Protein AF-D0NXF0-F1 (afdb_monomer)

Nearest PDB structures (foldseek):
  8cm9-assembly2_B  TM=8.862E-01  e=4.189E-10  Homo sapiens
  8fuf-assembly1_A  TM=8.849E-01  e=7.994E-10  Homo sapiens
  3pe3-assembly4_D  TM=8.868E-01  e=9.916E-10  Homo sapiens
  8fe6-assembly4_G  TM=8.860E-01  e=1.793E-09  Homo sapiens
  8cm9-assembly4_D  TM=8.850E-01  e=1.892E-09  Homo sapiens

pLDDT: mean 88.7, std 16.54, range [34.03, 98.88]

Sequence (215 aa):
MGIYHKLPALSKKSINRGQVRKAIEERFDISSDFHFYLAIESIIHIHPDFDAAVVKLFEKDQTARLFLLSTSSRKIWKSQLQARMEAAGVDQGRLHFLTDVDQKQETMLMRAADAVIASLHLTRPRASLQAFAAGVPVVTFPNELWASRITYGFYRQMGINDLIATSLDDYVALAVKLATDTAFHKRMAQLIKRNRSKFRPNFPKWRIRTIYTDI

InterPro domains:
  IPR029489 O-GlcNAc transferase, C-terminal [PF13844] (28-198)

Secondary structure (DSSP, 8-state):
-PPPEEPP---SS---HHHHHHHHHHHHT--S--EEEEEEEEGGG--TTHHHHHHHHHHH-TTEEEEEEE-TT-HHHHHHHHHHHHHTT--GGGEEEEES--HHHHHHHHHH-SEEE--SS---HHHHHHHHHHT--EEB---SSGGGGHHHHHHHHHT--TTB-SSHHHHHHHHHHHHH-HHHHHHHHHHHHHHGGGGS---------------

Solvent-accessible surface area (backbone atoms only — not comparable to full-atom values): 12169 Å² total; per-residue (Å²): 133,89,75,80,38,60,67,71,90,70,69,95,59,96,72,56,49,67,60,53,47,50,52,47,25,71,72,68,76,45,71,89,80,53,40,38,34,32,43,68,46,43,59,92,51,55,58,76,78,50,52,62,48,53,52,55,38,49,72,76,34,84,48,48,33,41,34,36,33,44,51,82,83,48,56,66,65,50,52,52,52,51,51,54,38,48,74,68,69,47,60,72,91,35,57,44,47,40,23,71,68,47,75,68,55,49,52,50,47,54,66,45,32,41,21,33,36,47,36,56,66,39,36,55,67,68,51,48,51,51,34,37,76,70,26,36,59,59,36,33,34,55,50,92,53,71,48,11,30,45,55,49,51,52,29,59,70,47,72,54,62,95,45,58,28,90,46,70,68,46,35,37,52,50,38,51,43,34,42,68,34,65,67,57,35,51,51,45,23,49,53,36,56,73,27,50,65,67,73,54,75,85,63,71,86,75,71,79,73,79,89,79,86,91,131

Foldseek 3Di:
DQDAFAQDPDDPPDDDLVSSLVSVCVRLVADSPAAFEEALDALVPADCVCLVLVLLLCVVGVRAAYEHEYAPPPVPSVVVVLVSNVVSVHDSSRYHYHHPQDLVNSLSSLNNGLAYEYHAQAGDLVSLLSCLVSLGDYAAEQDDDPRSCNNVVLCVLLVHDLRYAPDSNSSSVSRVCSNPVPVVVVVSSVSSPVRSCSPPDPDPPPPPPPPDDDD

Organism: Phytophthora infestans (strain T30-4) (NCBI:txid403677)

Structure (mmCIF, N/CA/C/O backbone):
data_AF-D0NXF0-F1
#
_entry.id   AF-D0NXF0-F1
#
loop_
_atom_site.group_PDB
_atom_site.id
_atom_site.type_symbol
_atom_site.label_atom_id
_atom_site.label_alt_id
_atom_site.label_comp_id
_atom_site.label_asym_id
_atom_site.label_entity_id
_atom_site.label_seq_id
_atom_site.pdbx_PDB_ins_code
_atom_site.Cartn_x
_atom_site.Cartn_y
_atom_site.Cartn_z
_atom_site.occupancy
_atom_site.B_iso_or_equiv
_atom_site.auth_seq_id
_atom_site.auth_comp_id
_atom_site.auth_asym_id
_atom_site.auth_atom_id
_atom_site.pdbx_PDB_model_num
ATOM 1 N N . MET A 1 1 ? -19.681 7.167 10.426 1.00 41.66 1 MET A N 1
ATOM 2 C CA . MET A 1 1 ? -18.802 8.319 10.750 1.00 41.66 1 MET A CA 1
ATOM 3 C C . MET A 1 1 ? -17.380 7.777 10.897 1.00 41.66 1 MET A C 1
ATOM 5 O O . MET A 1 1 ? -17.065 7.198 11.925 1.00 41.66 1 MET A O 1
ATOM 9 N N . GLY A 1 2 ? -16.540 7.839 9.858 1.00 51.31 2 GLY A N 1
ATOM 10 C CA . GLY A 1 2 ? -15.200 7.238 9.931 1.00 51.31 2 GLY A CA 1
ATOM 11 C C . GLY A 1 2 ? -14.313 7.969 10.944 1.00 51.31 2 GLY A C 1
ATOM 12 O O . GLY A 1 2 ? -14.107 9.181 10.825 1.00 51.31 2 GLY A O 1
ATOM 13 N N . ILE A 1 3 ? -13.736 7.258 11.913 1.00 60.00 3 ILE A N 1
ATOM 14 C CA . ILE A 1 3 ? -12.861 7.840 12.945 1.00 60.00 3 ILE A CA 1
ATOM 15 C C . ILE A 1 3 ? -11.453 8.032 12.377 1.00 60.00 3 ILE A C 1
ATOM 17 O O . ILE A 1 3 ? -10.969 7.254 11.556 1.00 60.00 3 ILE A O 1
ATOM 21 N N . TYR A 1 4 ? -10.830 9.172 12.673 1.00 60.50 4 TYR A N 1
ATOM 22 C CA . TYR A 1 4 ? -9.434 9.412 12.320 1.00 60.50 4 TYR A CA 1
ATOM 23 C C . TYR A 1 4 ? -8.547 8.846 13.411 1.00 60.50 4 TYR A C 1
ATOM 25 O O . TYR A 1 4 ? -8.632 9.276 14.560 1.00 60.50 4 TYR A O 1
ATOM 33 N N . HIS A 1 5 ? -7.661 7.933 13.041 1.00 71.56 5 HIS A N 1
ATOM 34 C CA . HIS A 1 5 ? -6.698 7.399 13.979 1.00 71.56 5 HIS A CA 1
ATOM 35 C C . HIS A 1 5 ? -5.359 8.069 13.696 1.00 71.56 5 HIS A C 1
ATOM 37 O O . HIS A 1 5 ? -4.660 7.748 12.734 1.00 71.56 5 HIS A O 1
ATOM 43 N N . LYS A 1 6 ? -4.973 8.996 14.578 1.00 72.88 6 LYS A N 1
ATOM 44 C CA . LYS A 1 6 ? -3.545 9.263 14.761 1.00 72.88 6 LYS A CA 1
ATOM 45 C C . LYS A 1 6 ? -2.892 7.944 15.147 1.00 72.88 6 LYS A C 1
ATOM 47 O O . LYS A 1 6 ? -3.450 7.238 16.000 1.00 72.88 6 LYS A O 1
ATOM 52 N N . LEU A 1 7 ? -1.754 7.620 14.539 1.00 66.56 7 LEU A N 1
ATOM 53 C CA . LEU A 1 7 ? -0.945 6.515 15.038 1.00 66.56 7 LEU A CA 1
ATOM 54 C C . LEU A 1 7 ? -0.636 6.774 16.516 1.00 66.56 7 LEU A C 1
ATOM 56 O O . LEU A 1 7 ? -0.351 7.924 16.872 1.00 66.56 7 LEU A O 1
ATOM 60 N N . PRO A 1 8 ? -0.697 5.747 17.383 1.00 63.47 8 PRO A N 1
ATOM 61 C CA . PRO A 1 8 ? -0.110 5.857 18.708 1.00 63.47 8 PRO A CA 1
ATOM 62 C C . PRO A 1 8 ? 1.325 6.370 18.586 1.00 63.47 8 PRO A C 1
ATOM 64 O O . PRO A 1 8 ? 1.973 6.203 17.548 1.00 63.47 8 PRO A O 1
ATOM 67 N N . ALA A 1 9 ? 1.821 7.021 19.638 1.00 59.31 9 ALA A N 1
ATOM 68 C CA . ALA A 1 9 ? 3.196 7.495 19.676 1.00 59.31 9 ALA A CA 1
ATOM 69 C C . ALA A 1 9 ? 4.153 6.296 19.559 1.00 59.31 9 ALA A C 1
ATOM 71 O O . ALA A 1 9 ? 4.528 5.671 20.547 1.00 59.31 9 ALA A O 1
ATOM 72 N N . LEU A 1 10 ? 4.528 5.955 18.327 1.00 63.03 10 LEU A N 1
ATOM 73 C CA . LEU A 1 10 ? 5.540 4.953 18.050 1.00 63.03 10 LEU A CA 1
ATOM 74 C C . LEU A 1 10 ? 6.868 5.494 18.576 1.00 63.03 10 LEU A C 1
ATOM 76 O O . LEU A 1 10 ? 7.241 6.637 18.294 1.00 63.03 10 LEU A O 1
ATOM 80 N N . SER A 1 11 ? 7.564 4.685 19.376 1.00 59.28 11 SER A N 1
ATOM 81 C CA . SER A 1 11 ? 8.857 5.066 19.941 1.00 59.28 11 SER A CA 1
ATOM 82 C C . SER A 1 11 ? 9.787 5.586 18.844 1.00 59.28 11 SER A C 1
ATOM 84 O O . SER A 1 11 ? 9.919 4.981 17.783 1.00 59.28 11 SER A O 1
ATOM 86 N N . LYS A 1 12 ? 10.475 6.703 19.113 1.00 57.78 12 LYS A N 1
ATOM 87 C CA . LYS A 1 12 ? 11.473 7.276 18.191 1.00 57.78 12 LYS A CA 1
ATOM 88 C C . LYS A 1 12 ? 12.724 6.391 18.039 1.00 57.78 12 LYS A C 1
ATOM 90 O O . LYS A 1 12 ? 13.561 6.687 17.184 1.00 57.78 12 LYS A O 1
ATOM 95 N N . LYS A 1 13 ? 12.874 5.337 18.857 1.00 59.94 13 LYS A N 1
ATOM 96 C CA . LYS A 1 13 ? 13.899 4.291 18.690 1.00 59.94 13 LYS A CA 1
ATOM 97 C C . LYS A 1 13 ? 13.496 3.333 17.560 1.00 59.94 13 LYS A C 1
ATOM 99 O O . LYS A 1 13 ? 12.326 3.225 17.222 1.00 59.94 13 LYS A O 1
ATOM 104 N N . SER A 1 14 ? 14.467 2.634 16.968 1.00 62.25 14 SER A N 1
ATOM 105 C CA . SER A 1 14 ? 14.195 1.611 15.948 1.00 62.25 14 SER A CA 1
ATOM 106 C C . SER A 1 14 ? 13.306 0.507 16.526 1.00 62.25 14 SER A C 1
ATOM 108 O O . SER A 1 14 ? 13.796 -0.355 17.251 1.00 62.25 14 SER A O 1
ATOM 110 N N . ILE A 1 15 ? 12.018 0.533 16.196 1.00 77.69 15 ILE A N 1
ATOM 111 C CA . ILE A 1 15 ? 11.062 -0.523 16.530 1.00 77.69 15 ILE A CA 1
ATOM 112 C C . ILE A 1 15 ? 11.008 -1.564 15.411 1.00 77.69 15 ILE A C 1
ATOM 114 O O . ILE A 1 15 ? 11.198 -1.247 14.233 1.00 77.69 15 ILE A O 1
ATOM 118 N N . ASN A 1 16 ? 10.801 -2.826 15.781 1.00 87.62 16 ASN A N 1
ATOM 119 C CA . ASN A 1 16 ? 10.725 -3.926 14.822 1.00 87.62 16 ASN A CA 1
ATOM 120 C C . ASN A 1 16 ? 9.325 -4.019 14.176 1.00 87.62 16 ASN A C 1
ATOM 122 O O . ASN A 1 16 ? 8.367 -3.395 14.634 1.00 87.62 16 ASN A O 1
ATOM 126 N N . ARG A 1 17 ? 9.203 -4.816 13.103 1.00 92.31 17 ARG A N 1
ATOM 127 C CA . ARG A 1 17 ? 7.937 -5.041 12.376 1.00 92.31 17 ARG A CA 1
ATOM 128 C C . ARG A 1 17 ? 6.788 -5.448 13.307 1.00 92.31 17 ARG A C 1
ATOM 130 O O . ARG A 1 17 ? 5.699 -4.904 13.174 1.00 92.31 17 ARG A O 1
ATOM 137 N N . GLY A 1 18 ? 7.034 -6.362 14.246 1.00 91.75 18 GLY A N 1
ATOM 138 C CA . GLY A 1 18 ? 6.012 -6.864 15.169 1.00 91.75 18 GLY A CA 1
ATOM 139 C C . GLY A 1 18 ? 5.463 -5.782 16.100 1.00 91.75 18 GLY A C 1
ATOM 140 O O . GLY A 1 18 ? 4.260 -5.707 16.304 1.00 91.75 18 GLY A O 1
ATOM 141 N N . GLN A 1 19 ? 6.317 -4.883 16.595 1.00 91.38 19 GLN A N 1
ATOM 142 C CA . GLN A 1 19 ? 5.891 -3.764 17.445 1.00 91.38 19 GLN A CA 1
ATOM 143 C C . GLN A 1 19 ? 4.999 -2.767 16.697 1.00 91.38 19 GLN A C 1
ATOM 145 O O . GLN A 1 19 ? 4.027 -2.278 17.264 1.00 91.38 19 GLN A O 1
ATOM 150 N N . VAL A 1 20 ? 5.308 -2.475 15.427 1.00 92.25 20 VAL A N 1
ATOM 151 C CA . VAL A 1 20 ? 4.455 -1.609 14.595 1.00 92.25 20 VAL A CA 1
ATOM 152 C C . VAL A 1 20 ? 3.099 -2.270 14.349 1.00 92.25 20 VAL A C 1
ATOM 154 O O . VAL A 1 20 ? 2.078 -1.603 14.472 1.00 92.25 20 VAL A O 1
ATOM 157 N N . ARG A 1 21 ? 3.083 -3.572 14.033 1.00 93.69 21 ARG A N 1
ATOM 158 C CA . ARG A 1 21 ? 1.840 -4.322 13.793 1.00 93.69 21 ARG A CA 1
ATOM 159 C C . ARG A 1 21 ? 0.963 -4.393 15.037 1.00 93.69 21 ARG A C 1
ATOM 161 O O . ARG A 1 21 ? -0.194 -4.014 14.954 1.00 93.69 21 ARG A O 1
ATOM 168 N N . LYS A 1 22 ? 1.542 -4.709 16.196 1.00 92.00 22 LYS A N 1
ATOM 169 C CA . LYS A 1 22 ? 0.826 -4.694 17.477 1.00 92.00 22 LYS A CA 1
ATOM 170 C C . LYS A 1 22 ? 0.202 -3.328 17.781 1.00 92.00 22 LYS A C 1
ATOM 172 O O . LYS A 1 22 ? -0.950 -3.244 18.182 1.00 92.00 22 LYS A O 1
ATOM 177 N N . ALA A 1 23 ? 0.932 -2.242 17.522 1.00 91.25 23 ALA A N 1
ATOM 178 C CA . ALA A 1 23 ? 0.395 -0.894 17.695 1.00 91.25 23 ALA A CA 1
ATOM 179 C C . ALA A 1 23 ? -0.762 -0.572 16.727 1.00 91.25 23 ALA A C 1
ATOM 181 O O . ALA A 1 23 ? -1.604 0.266 17.042 1.00 91.25 23 ALA A O 1
ATOM 182 N N . ILE A 1 24 ? -0.801 -1.199 15.547 1.00 92.31 24 ILE A N 1
ATOM 183 C CA . ILE A 1 24 ? -1.926 -1.102 14.607 1.00 92.31 24 ILE A CA 1
ATOM 184 C C . ILE A 1 24 ? -3.109 -1.931 15.109 1.00 92.31 24 ILE A C 1
ATOM 186 O O . ILE A 1 24 ? -4.209 -1.393 15.184 1.00 92.31 24 ILE A O 1
ATOM 190 N N . GLU A 1 25 ? -2.877 -3.186 15.495 1.00 92.12 25 GLU A N 1
ATOM 191 C CA . GLU A 1 25 ? -3.886 -4.089 16.069 1.00 92.12 25 GLU A CA 1
ATOM 192 C C . GLU A 1 25 ? -4.624 -3.406 17.229 1.00 92.12 25 GLU A C 1
ATOM 194 O O . GLU A 1 25 ? -5.837 -3.227 17.169 1.00 92.12 25 GLU A O 1
ATOM 199 N N . GLU A 1 26 ? -3.883 -2.898 18.219 1.00 90.88 26 GLU A N 1
ATOM 200 C CA . GLU A 1 26 ? -4.438 -2.209 19.393 1.00 90.88 26 GLU A CA 1
ATOM 201 C C . GLU A 1 26 ? -5.163 -0.902 19.036 1.00 90.88 26 GLU A C 1
ATOM 203 O O . GLU A 1 26 ? -6.154 -0.534 19.663 1.00 90.88 26 GLU A O 1
ATOM 208 N N . ARG A 1 27 ? -4.669 -0.151 18.042 1.00 88.81 27 ARG A N 1
ATOM 209 C CA . ARG A 1 27 ? -5.227 1.167 17.702 1.00 88.81 27 ARG A CA 1
ATOM 210 C C . ARG A 1 27 ? -6.530 1.081 16.916 1.00 88.81 27 ARG A C 1
ATOM 212 O O . ARG A 1 27 ? -7.350 2.001 17.014 1.00 88.81 27 ARG A O 1
ATOM 219 N N . PHE A 1 28 ? -6.645 0.064 16.077 1.00 88.81 28 PHE A N 1
ATOM 220 C CA . PHE A 1 28 ? -7.748 -0.110 15.139 1.00 88.81 28 PHE A CA 1
ATOM 221 C C . PHE A 1 28 ? -8.670 -1.271 15.512 1.00 88.81 28 PHE A C 1
ATOM 223 O O . PHE A 1 28 ? -9.626 -1.504 14.779 1.00 88.81 28 PHE A O 1
ATOM 230 N N . ASP A 1 29 ? -8.396 -1.950 16.630 1.00 89.56 29 ASP A N 1
ATOM 231 C CA . ASP A 1 29 ? -9.155 -3.103 17.122 1.00 89.56 29 ASP A CA 1
ATOM 232 C C . ASP A 1 29 ? -9.267 -4.211 16.059 1.00 89.56 29 ASP A C 1
ATOM 234 O O . ASP A 1 29 ? -10.344 -4.648 15.658 1.00 89.56 29 ASP A O 1
ATOM 238 N N . ILE A 1 30 ? -8.108 -4.604 15.516 1.00 90.56 30 ILE A N 1
ATOM 239 C CA . ILE A 1 30 ? -7.992 -5.601 14.442 1.00 90.56 30 ILE A CA 1
ATOM 240 C C . ILE A 1 30 ? -7.355 -6.872 15.010 1.00 90.56 30 ILE A C 1
ATOM 242 O O . ILE A 1 30 ? -6.376 -6.798 15.752 1.00 90.56 30 ILE A O 1
ATOM 246 N N . SER A 1 31 ? -7.880 -8.036 14.611 1.00 91.06 31 SER A N 1
ATOM 247 C CA . SER A 1 31 ? -7.236 -9.340 14.832 1.00 91.06 31 SER A CA 1
ATOM 248 C C . SER A 1 31 ? -5.791 -9.348 14.322 1.00 91.06 31 SER A C 1
ATOM 250 O O . SER A 1 31 ? -5.475 -8.682 13.340 1.00 91.06 31 SER A O 1
ATOM 252 N N . SER A 1 32 ? -4.921 -10.148 14.938 1.00 90.69 32 SER A N 1
ATOM 253 C CA . SER A 1 32 ? -3.526 -10.310 14.507 1.00 90.69 32 SER A CA 1
ATOM 254 C C . SER A 1 32 ? -3.382 -10.986 13.136 1.00 90.69 32 SER A C 1
ATOM 256 O O . SER A 1 32 ? -2.363 -10.801 12.463 1.00 90.69 32 SER A O 1
ATOM 258 N N . ASP A 1 33 ? -4.404 -11.726 12.698 1.00 92.75 33 ASP A N 1
ATOM 259 C CA . ASP A 1 33 ? -4.459 -12.370 11.384 1.00 92.75 33 ASP A CA 1
ATOM 260 C C . ASP A 1 33 ? -5.053 -11.426 10.328 1.00 92.75 33 ASP A C 1
ATOM 262 O O . ASP A 1 33 ? -6.252 -11.431 10.038 1.00 92.75 33 ASP A O 1
ATOM 266 N N . PHE A 1 34 ? -4.204 -10.546 9.795 1.00 96.25 34 PHE A N 1
ATOM 267 C CA . PHE A 1 34 ? -4.565 -9.626 8.721 1.00 96.25 34 PHE A CA 1
ATOM 268 C C . PHE A 1 34 ? -3.396 -9.363 7.775 1.00 96.25 34 PHE A C 1
ATOM 270 O O . PHE A 1 34 ? -2.238 -9.262 8.195 1.00 96.25 34 PHE A O 1
ATOM 277 N N . HIS A 1 35 ? -3.711 -9.144 6.501 1.00 98.06 35 HIS A N 1
ATOM 278 C CA . HIS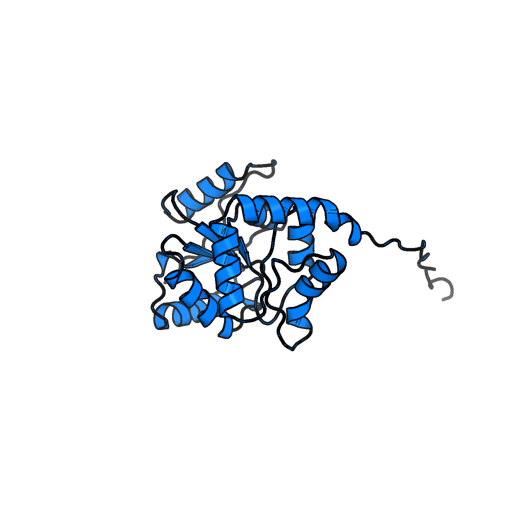 A 1 35 ? -2.752 -8.622 5.537 1.00 98.06 35 HIS A CA 1
ATOM 279 C C . HIS A 1 35 ? -2.800 -7.092 5.533 1.00 98.06 35 HIS A C 1
ATOM 281 O O . HIS A 1 35 ? -3.830 -6.464 5.271 1.00 98.06 35 HIS A O 1
ATOM 287 N N . PHE A 1 36 ? -1.663 -6.480 5.849 1.00 98.25 36 PHE A N 1
ATOM 288 C CA . PHE A 1 36 ? -1.482 -5.041 5.950 1.00 98.25 36 PHE A CA 1
ATOM 289 C C . PHE A 1 36 ? -1.080 -4.460 4.589 1.00 98.25 36 PHE A C 1
ATOM 291 O O . PHE A 1 36 ? 0.093 -4.500 4.204 1.00 98.25 36 PHE A O 1
ATOM 298 N N . TYR A 1 37 ? -2.043 -3.839 3.906 1.00 98.75 37 TYR A N 1
ATOM 299 C CA . TYR A 1 37 ? -1.811 -3.056 2.694 1.00 98.75 37 TYR A CA 1
ATOM 300 C C . TYR A 1 37 ? -1.650 -1.577 3.035 1.00 98.75 37 TYR A C 1
ATOM 302 O O . TYR A 1 37 ? -2.497 -0.988 3.708 1.00 98.75 37 TYR A O 1
ATOM 310 N N . LEU A 1 38 ? -0.582 -0.953 2.545 1.00 98.50 38 LEU A N 1
ATOM 311 C CA . LEU A 1 38 ? -0.337 0.478 2.715 1.00 98.50 38 LEU A CA 1
ATOM 312 C C . LEU A 1 38 ? -0.303 1.173 1.355 1.00 98.50 38 LEU A C 1
ATOM 314 O O . LEU A 1 38 ? 0.600 0.919 0.555 1.00 98.50 38 LEU A O 1
ATOM 318 N N . ALA A 1 39 ? -1.226 2.109 1.126 1.00 97.75 39 ALA A N 1
ATOM 319 C CA . ALA A 1 39 ? -1.090 3.055 0.024 1.00 97.75 39 ALA A CA 1
ATOM 320 C C . ALA A 1 39 ? -0.026 4.098 0.388 1.00 97.75 39 ALA A C 1
ATOM 322 O O . ALA A 1 39 ? -0.137 4.796 1.401 1.00 97.75 39 ALA A O 1
ATOM 323 N N . ILE A 1 40 ? 1.028 4.191 -0.421 1.00 96.06 40 ILE A N 1
ATOM 324 C CA . ILE A 1 40 ? 2.200 5.018 -0.098 1.00 96.06 40 ILE A CA 1
ATOM 325 C C . ILE A 1 40 ? 1.969 6.513 -0.397 1.00 96.06 40 ILE A C 1
ATOM 327 O O . ILE A 1 40 ? 2.703 7.398 0.056 1.00 96.06 40 ILE A O 1
ATOM 331 N N . GLU A 1 41 ? 0.922 6.840 -1.148 1.00 94.88 41 GLU A N 1
ATOM 332 C CA . GLU A 1 41 ? 0.451 8.197 -1.370 1.00 94.88 41 GLU A CA 1
ATOM 333 C C . GLU A 1 41 ? -0.624 8.620 -0.376 1.00 94.88 41 GLU A C 1
ATOM 335 O O . GLU A 1 41 ? -1.420 7.833 0.125 1.00 94.88 41 GLU A O 1
ATOM 340 N N . SER A 1 42 ? -0.663 9.926 -0.104 1.00 93.69 42 SER A N 1
ATOM 341 C CA . SER A 1 42 ? -1.761 10.482 0.676 1.00 93.69 42 SER A CA 1
ATOM 342 C C . SER A 1 42 ? -3.058 10.530 -0.129 1.00 93.69 42 SER A C 1
ATOM 344 O O . SER A 1 42 ? -3.004 10.771 -1.332 1.00 93.69 42 SER A O 1
ATOM 346 N N . ILE A 1 43 ? -4.199 10.437 0.561 1.00 94.12 43 ILE A N 1
ATOM 347 C CA . ILE A 1 43 ? -5.559 10.462 -0.004 1.00 94.12 43 ILE A CA 1
ATOM 348 C C . ILE A 1 43 ? -5.852 11.610 -0.977 1.00 94.12 43 ILE A C 1
ATOM 350 O O . ILE A 1 43 ? -6.715 11.470 -1.829 1.00 94.12 43 ILE A O 1
ATOM 354 N N . ILE A 1 44 ? -5.134 12.733 -0.896 1.00 92.00 44 ILE A N 1
ATOM 355 C CA . ILE A 1 44 ? -5.301 13.853 -1.841 1.00 92.00 44 ILE A CA 1
ATOM 356 C C . ILE A 1 44 ? -4.768 13.552 -3.247 1.00 92.00 44 ILE A C 1
ATOM 358 O O . ILE A 1 44 ? -5.043 14.301 -4.173 1.00 92.00 44 ILE A O 1
ATOM 362 N N . HIS A 1 45 ? -3.987 12.484 -3.395 1.00 91.31 45 HIS A N 1
ATOM 363 C CA . HIS A 1 45 ? -3.451 12.015 -4.670 1.00 91.31 45 HIS A CA 1
ATOM 364 C C . HIS A 1 45 ? -4.197 10.775 -5.184 1.00 91.31 45 HIS A C 1
ATOM 366 O O . HIS A 1 45 ? -3.819 10.220 -6.210 1.00 91.31 45 HIS A O 1
ATOM 372 N N . ILE A 1 46 ? -5.214 10.308 -4.452 1.00 91.56 46 ILE A N 1
ATOM 373 C CA . ILE A 1 46 ? -5.978 9.113 -4.800 1.00 91.56 46 ILE A CA 1
ATOM 374 C C . ILE A 1 46 ? -7.210 9.550 -5.588 1.00 91.56 46 ILE A C 1
ATOM 376 O O . ILE A 1 46 ? -8.126 10.169 -5.049 1.00 91.56 46 ILE A O 1
ATOM 380 N N . HIS A 1 47 ? -7.204 9.232 -6.877 1.00 94.19 47 HIS A N 1
ATOM 381 C 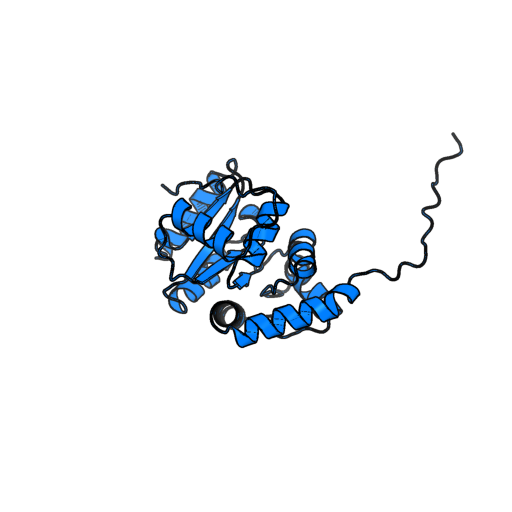CA . HIS A 1 47 ? -8.347 9.412 -7.767 1.00 94.19 47 HIS A CA 1
ATOM 382 C C . HIS A 1 47 ? -9.424 8.341 -7.499 1.00 94.19 47 HIS A C 1
ATOM 384 O O . HIS A 1 47 ? -9.050 7.223 -7.134 1.00 94.19 47 HIS A O 1
ATOM 390 N N . PRO A 1 48 ? -10.720 8.618 -7.743 1.00 95.31 48 PRO A N 1
ATOM 391 C CA . PRO A 1 48 ? -11.794 7.628 -7.609 1.00 95.31 48 PRO A CA 1
ATOM 392 C C . PRO A 1 48 ? -11.597 6.322 -8.394 1.00 95.31 48 PRO A C 1
ATOM 394 O O . PRO A 1 48 ? -12.069 5.288 -7.952 1.00 95.31 48 PRO A O 1
ATOM 397 N N . ASP A 1 49 ? -10.841 6.304 -9.494 1.00 94.62 49 ASP A N 1
ATOM 398 C CA . ASP A 1 49 ? -10.546 5.041 -10.210 1.00 94.62 49 ASP A CA 1
ATOM 399 C C . ASP A 1 49 ? -9.781 4.022 -9.350 1.00 94.62 49 ASP A C 1
ATOM 401 O O . ASP A 1 49 ? -9.791 2.824 -9.635 1.00 94.62 49 ASP A O 1
ATOM 405 N N . PHE A 1 50 ? -9.115 4.481 -8.284 1.00 95.38 50 PHE A N 1
ATOM 406 C CA . PHE A 1 50 ? -8.490 3.593 -7.308 1.00 95.38 50 PHE A CA 1
ATOM 407 C C . PHE A 1 50 ? -9.513 2.702 -6.603 1.00 95.38 50 PHE A C 1
ATOM 409 O O . PHE A 1 50 ? -9.176 1.597 -6.188 1.00 95.38 50 PHE A O 1
ATOM 416 N N . ASP A 1 51 ? -10.762 3.154 -6.510 1.00 96.50 51 ASP A N 1
ATOM 417 C CA . ASP A 1 51 ? -11.830 2.465 -5.804 1.00 96.50 51 ASP A CA 1
ATOM 418 C C . ASP A 1 51 ? -12.062 1.058 -6.380 1.00 96.50 51 ASP A C 1
ATOM 420 O O . ASP A 1 51 ? -12.189 0.091 -5.629 1.00 96.50 51 ASP A O 1
ATOM 424 N N . ALA A 1 52 ? -11.983 0.908 -7.707 1.00 96.94 52 ALA A N 1
ATOM 425 C CA . ALA A 1 52 ? -12.090 -0.388 -8.374 1.00 96.94 52 ALA A CA 1
ATOM 426 C C . ALA A 1 52 ? -10.950 -1.352 -7.991 1.00 96.94 52 ALA A C 1
ATOM 428 O O . ALA A 1 52 ? -11.179 -2.555 -7.857 1.00 96.94 52 ALA A O 1
ATOM 429 N N . ALA A 1 53 ? -9.728 -0.845 -7.782 1.00 97.31 53 ALA A N 1
ATOM 430 C CA . ALA A 1 53 ? -8.619 -1.663 -7.289 1.00 97.31 53 ALA A CA 1
ATOM 431 C C . ALA A 1 53 ? -8.858 -2.115 -5.843 1.00 97.31 53 ALA A C 1
ATOM 433 O O . ALA A 1 53 ? -8.569 -3.262 -5.511 1.00 97.31 53 ALA A O 1
ATOM 434 N N . VAL A 1 54 ? -9.397 -1.232 -4.993 1.00 97.69 54 VAL A N 1
ATOM 435 C CA . VAL A 1 54 ? -9.691 -1.533 -3.583 1.00 97.69 54 VAL A CA 1
ATOM 436 C C . VAL A 1 54 ? -10.761 -2.616 -3.457 1.00 97.69 54 VAL A C 1
ATOM 438 O O . VAL A 1 54 ? -10.568 -3.566 -2.703 1.00 97.69 54 VAL A O 1
ATOM 441 N N . VAL A 1 55 ? -11.850 -2.521 -4.224 1.00 97.94 55 VAL A N 1
ATOM 442 C CA . VAL A 1 55 ? -12.914 -3.541 -4.230 1.00 97.94 55 VAL A CA 1
ATOM 443 C C . VAL A 1 55 ? -12.351 -4.899 -4.648 1.00 97.94 55 VAL A C 1
ATOM 445 O O . VAL A 1 55 ? -12.435 -5.860 -3.885 1.00 97.94 55 VAL A O 1
ATOM 448 N N . LYS A 1 56 ? -11.663 -4.962 -5.796 1.00 98.38 56 LYS A N 1
ATOM 449 C CA . LYS A 1 56 ? -11.036 -6.198 -6.296 1.00 98.38 56 LYS A CA 1
ATOM 450 C C . LYS A 1 56 ? -10.013 -6.782 -5.319 1.00 98.38 56 LYS A C 1
ATOM 452 O O . LYS A 1 56 ? -9.881 -8.001 -5.210 1.00 98.38 56 LYS A O 1
ATOM 457 N N . LEU A 1 57 ? -9.269 -5.928 -4.614 1.00 98.38 57 LEU A N 1
ATOM 458 C CA . LEU A 1 57 ? -8.329 -6.349 -3.577 1.00 98.38 57 LEU A CA 1
ATOM 459 C C . LEU A 1 57 ? -9.059 -7.058 -2.433 1.00 98.38 57 LEU A C 1
ATOM 461 O O . LEU A 1 57 ? -8.655 -8.144 -2.023 1.00 98.38 57 LEU A O 1
ATOM 465 N N . PHE A 1 58 ? -10.147 -6.465 -1.948 1.00 98.00 58 PHE A N 1
ATOM 466 C CA . PHE A 1 58 ? -10.933 -7.006 -0.844 1.00 98.00 58 PHE A CA 1
ATOM 467 C C . PHE A 1 58 ? -11.733 -8.260 -1.198 1.00 98.00 58 PHE A C 1
ATOM 469 O O . PHE A 1 58 ? -11.963 -9.084 -0.311 1.00 98.00 58 PHE A O 1
ATOM 476 N N . GLU A 1 59 ? -12.098 -8.440 -2.466 1.00 97.25 59 GLU A N 1
ATOM 477 C CA . GLU A 1 59 ? -12.659 -9.691 -2.986 1.00 97.25 59 GLU A CA 1
ATOM 478 C C . GLU A 1 59 ? -11.623 -10.825 -2.990 1.00 97.25 59 GLU A C 1
ATOM 480 O O . GLU A 1 59 ? -11.929 -11.953 -2.599 1.00 97.25 59 GLU A O 1
ATOM 485 N N . LYS A 1 60 ? -10.384 -10.539 -3.416 1.00 98.06 60 LYS A N 1
ATOM 486 C CA . LYS A 1 60 ? -9.327 -11.555 -3.561 1.00 98.06 60 LYS A CA 1
ATOM 487 C C . LYS A 1 60 ? -8.656 -11.953 -2.252 1.00 98.06 60 LYS A C 1
ATOM 489 O O . LYS A 1 60 ? -8.164 -13.072 -2.150 1.00 98.06 60 LYS A O 1
ATOM 494 N N . ASP A 1 61 ? -8.611 -11.055 -1.279 1.00 98.06 61 ASP A N 1
ATOM 495 C CA . ASP A 1 61 ? -7.959 -11.290 0.003 1.00 98.06 61 ASP A CA 1
ATOM 496 C C . ASP A 1 61 ? -8.911 -10.920 1.137 1.00 98.06 61 ASP A C 1
ATOM 498 O O . ASP A 1 61 ? -9.118 -9.745 1.416 1.00 98.06 61 ASP A O 1
ATOM 502 N N . GLN A 1 62 ? -9.502 -11.920 1.791 1.00 95.81 62 GLN A N 1
ATOM 503 C CA . GLN A 1 62 ? -10.530 -11.721 2.818 1.00 95.81 62 GLN A CA 1
ATOM 504 C C . GLN A 1 62 ? -9.978 -11.140 4.128 1.00 95.81 62 GLN A C 1
ATOM 506 O O . GLN A 1 62 ? -10.724 -10.512 4.878 1.00 95.81 62 GLN A O 1
ATOM 511 N N . THR A 1 63 ? -8.674 -11.275 4.390 1.00 96.50 63 THR A N 1
ATOM 512 C CA . THR A 1 63 ? -8.026 -10.724 5.592 1.00 96.50 63 THR A CA 1
ATOM 513 C C . THR A 1 63 ? -7.336 -9.383 5.318 1.00 96.50 63 THR A C 1
ATOM 515 O O . THR A 1 63 ? -6.736 -8.792 6.220 1.00 96.50 63 THR A O 1
ATOM 518 N N . ALA A 1 64 ? -7.455 -8.849 4.094 1.00 97.88 64 ALA A N 1
ATOM 519 C CA . ALA A 1 64 ? -6.888 -7.557 3.729 1.00 97.88 64 ALA A CA 1
ATOM 520 C C . ALA A 1 64 ? -7.499 -6.400 4.528 1.00 97.88 64 ALA A C 1
ATOM 522 O O . ALA A 1 64 ? -8.723 -6.209 4.555 1.00 97.88 64 ALA A O 1
ATOM 523 N N . ARG A 1 65 ? -6.608 -5.576 5.089 1.00 97.81 65 ARG A N 1
ATOM 524 C CA . ARG A 1 65 ? -6.885 -4.258 5.668 1.00 97.81 65 ARG A CA 1
ATOM 525 C C . ARG A 1 65 ? -6.050 -3.216 4.922 1.00 97.81 65 ARG A C 1
ATOM 527 O O . ARG A 1 65 ? -4.821 -3.318 4.873 1.00 97.81 65 ARG A O 1
ATOM 534 N N . LEU A 1 66 ? -6.710 -2.218 4.339 1.00 97.81 66 LEU A N 1
ATOM 535 C CA . LEU A 1 66 ? -6.062 -1.141 3.591 1.00 97.81 66 LEU A CA 1
ATOM 536 C C . LEU A 1 66 ? -5.904 0.100 4.465 1.00 97.81 66 LEU A C 1
ATOM 538 O O . LEU A 1 66 ? -6.876 0.630 4.997 1.00 97.81 66 LEU A O 1
ATOM 542 N N . PHE A 1 67 ? -4.681 0.610 4.543 1.00 97.31 67 PHE A N 1
ATOM 543 C CA . PHE A 1 67 ? -4.355 1.826 5.270 1.00 97.31 67 PHE A CA 1
ATOM 544 C C . PHE A 1 67 ? -3.957 2.939 4.304 1.00 97.31 67 PHE A C 1
ATOM 546 O O . PHE A 1 67 ? -3.079 2.776 3.453 1.00 97.31 67 PHE A O 1
ATOM 553 N N . LEU A 1 68 ? -4.589 4.097 4.479 1.00 96.31 68 LEU A N 1
ATOM 554 C CA . LEU A 1 68 ? -4.390 5.295 3.674 1.00 96.31 68 LEU A CA 1
ATOM 555 C C . LEU A 1 68 ? -3.789 6.424 4.515 1.00 96.31 68 LEU A C 1
ATOM 557 O O . LEU A 1 68 ? -4.228 6.692 5.637 1.00 96.31 68 LEU A O 1
ATOM 561 N N . LEU A 1 69 ? -2.815 7.141 3.953 1.00 95.06 69 LEU A N 1
ATOM 562 C CA . LEU A 1 69 ? -2.173 8.275 4.619 1.00 95.06 69 LEU A CA 1
ATOM 563 C C . LEU A 1 69 ? -2.995 9.565 4.450 1.00 95.06 69 LEU A C 1
ATOM 565 O O . LEU A 1 69 ? -3.344 9.971 3.338 1.00 95.06 69 LEU A O 1
ATOM 569 N N . SER A 1 70 ? -3.248 10.288 5.538 1.00 93.56 70 SER A N 1
ATOM 570 C CA . SER A 1 70 ? -3.984 11.560 5.528 1.00 93.56 70 SER A CA 1
ATOM 571 C C . SER A 1 70 ? -3.410 12.563 6.535 1.00 93.56 70 SER A C 1
ATOM 573 O O . SER A 1 70 ? -2.503 12.266 7.305 1.00 93.56 70 SER A O 1
ATOM 575 N N . THR A 1 71 ? -3.955 13.776 6.544 1.00 89.94 71 THR A N 1
ATOM 576 C CA . THR A 1 71 ? -3.840 14.713 7.669 1.00 89.94 71 THR A CA 1
ATOM 577 C C . THR A 1 71 ? -5.191 14.838 8.364 1.00 89.94 71 THR A C 1
ATOM 579 O O . THR A 1 71 ? -6.236 14.589 7.748 1.00 89.94 71 THR A O 1
ATOM 582 N N . SER A 1 72 ? -5.190 15.249 9.631 1.00 86.38 72 SER A N 1
ATOM 583 C CA . SER A 1 72 ? -6.428 15.473 10.397 1.00 86.38 72 SER A CA 1
ATOM 584 C C . SER A 1 72 ? -7.281 16.628 9.848 1.00 86.38 72 SER A C 1
ATOM 586 O O . SER A 1 72 ? -8.480 16.699 10.115 1.00 86.38 72 SER A O 1
ATOM 588 N N . SER A 1 73 ? -6.690 17.517 9.042 1.00 88.44 73 SER A N 1
ATOM 589 C CA . SER A 1 73 ? -7.387 18.627 8.380 1.00 88.44 73 SER A CA 1
ATOM 590 C C . SER A 1 73 ? -8.200 18.215 7.144 1.00 88.44 73 SER A C 1
ATOM 592 O O . SER A 1 73 ? -9.097 18.945 6.733 1.00 88.44 73 SER A O 1
ATOM 594 N N . ARG A 1 74 ? -7.955 17.038 6.553 1.00 88.88 74 ARG A N 1
ATOM 595 C CA . ARG A 1 74 ? -8.564 16.606 5.276 1.00 88.88 74 ARG A CA 1
ATOM 596 C C . ARG A 1 74 ? -9.912 15.895 5.443 1.00 88.88 74 ARG A C 1
ATOM 598 O O . ARG A 1 74 ? -10.150 14.860 4.819 1.00 88.88 74 ARG A O 1
ATOM 605 N N . LYS A 1 75 ? -10.793 16.453 6.282 1.00 89.00 75 LYS A N 1
ATOM 606 C CA . LYS A 1 75 ? -12.095 15.859 6.660 1.00 89.00 75 LYS A CA 1
ATOM 607 C C . LYS A 1 75 ? -12.979 15.528 5.457 1.00 89.00 75 LYS A C 1
ATOM 609 O O . LYS A 1 75 ? -13.486 14.414 5.377 1.00 89.00 75 LYS A O 1
ATOM 614 N N . ILE A 1 76 ? -13.079 16.455 4.505 1.00 91.25 76 ILE A N 1
ATOM 615 C CA . ILE A 1 76 ? -13.938 16.324 3.317 1.00 91.25 76 ILE A CA 1
ATOM 616 C C . ILE A 1 76 ? -13.447 15.209 2.379 1.00 91.25 76 ILE A C 1
ATOM 618 O O . ILE A 1 76 ? -14.229 14.352 1.980 1.00 91.25 76 ILE A O 1
ATOM 622 N N . TRP A 1 77 ? -12.145 15.159 2.078 1.00 91.88 77 TRP A N 1
ATOM 623 C CA . TRP A 1 77 ? -11.571 14.105 1.228 1.00 91.88 77 TRP A CA 1
ATOM 624 C C . TRP A 1 77 ? -11.791 12.717 1.818 1.00 91.88 77 TRP A C 1
ATOM 626 O O . TRP A 1 77 ? -12.159 11.791 1.098 1.00 91.88 77 TRP A O 1
ATOM 636 N N . LYS A 1 78 ? -11.605 12.571 3.136 1.00 91.94 78 LYS A N 1
ATOM 637 C CA . LYS A 1 78 ? -11.899 11.306 3.805 1.00 91.94 78 LYS A CA 1
ATOM 638 C C . LYS A 1 78 ? -13.373 10.958 3.711 1.00 91.94 78 LYS A C 1
ATOM 640 O O . LYS A 1 78 ? -13.670 9.824 3.372 1.00 91.94 78 LYS A O 1
ATOM 645 N N . SER A 1 79 ? -14.279 11.877 4.051 1.00 91.38 79 SER A N 1
ATOM 646 C CA . SER A 1 79 ? -15.711 11.564 4.057 1.00 91.38 79 SER A CA 1
ATOM 647 C C . SER A 1 79 ? -16.198 11.175 2.666 1.00 91.38 79 SER A C 1
ATOM 649 O O . SER A 1 79 ? -16.961 10.228 2.541 1.00 91.38 79 SER A O 1
ATOM 651 N N . GLN A 1 80 ? -15.703 11.844 1.623 1.00 93.50 80 GLN A N 1
ATOM 652 C CA . GLN A 1 80 ? -16.007 11.487 0.240 1.00 93.50 80 GLN A CA 1
ATOM 653 C C . GLN A 1 80 ? -15.437 10.119 -0.136 1.00 93.50 80 GLN A C 1
ATOM 655 O O . GLN A 1 80 ? -16.147 9.323 -0.737 1.00 93.50 80 GLN A O 1
ATOM 660 N N . LEU A 1 81 ? -14.178 9.825 0.211 1.00 93.88 81 LEU A N 1
ATOM 661 C CA . LEU A 1 81 ? -13.580 8.515 -0.062 1.00 93.88 81 LEU A CA 1
ATOM 662 C C . LEU A 1 81 ? -14.331 7.407 0.677 1.00 93.88 81 LEU A C 1
ATOM 664 O O . LEU A 1 81 ? -14.732 6.432 0.061 1.00 93.88 81 LEU A O 1
ATOM 668 N N . GLN A 1 82 ? -14.592 7.598 1.967 1.00 93.38 82 GLN A N 1
ATOM 669 C CA . GLN A 1 82 ? -15.359 6.674 2.793 1.00 93.38 82 GLN A CA 1
ATOM 670 C C . GLN A 1 82 ? -16.749 6.400 2.200 1.00 93.38 82 GLN A C 1
ATOM 672 O O . GLN A 1 82 ? -17.126 5.243 2.068 1.00 93.38 82 GLN A O 1
ATOM 677 N N . ALA A 1 83 ? -17.478 7.441 1.787 1.00 94.19 83 ALA A N 1
ATOM 678 C CA . ALA A 1 83 ? -18.806 7.290 1.197 1.00 94.19 83 ALA A CA 1
ATOM 679 C C . ALA A 1 83 ? -18.780 6.500 -0.121 1.00 94.19 83 ALA A C 1
ATOM 681 O O . ALA A 1 83 ? -19.658 5.673 -0.350 1.00 94.19 83 ALA A O 1
ATOM 682 N N . ARG A 1 84 ? -17.767 6.706 -0.977 1.00 95.56 84 ARG A N 1
ATOM 683 C CA . ARG A 1 84 ? -17.617 5.915 -2.212 1.00 95.56 84 ARG A CA 1
ATOM 684 C C . ARG A 1 84 ? -17.309 4.447 -1.924 1.00 95.56 84 ARG A C 1
ATOM 686 O O . ARG A 1 84 ? -17.855 3.580 -2.592 1.00 95.56 84 ARG A O 1
ATOM 693 N N . MET A 1 85 ? -16.485 4.169 -0.913 1.00 95.00 85 MET A N 1
ATOM 694 C CA . MET A 1 85 ? -16.179 2.800 -0.475 1.00 95.00 85 MET A CA 1
ATOM 695 C C . MET A 1 85 ? -17.423 2.094 0.067 1.00 95.00 85 MET A C 1
ATOM 697 O O . MET A 1 85 ? -17.716 0.974 -0.337 1.00 95.00 85 MET A O 1
ATOM 701 N N . GLU A 1 86 ? -18.193 2.770 0.919 1.00 94.25 86 GLU A N 1
ATOM 702 C CA . GLU A 1 86 ? -19.458 2.247 1.448 1.00 94.25 86 GLU A CA 1
ATOM 703 C C . GLU A 1 86 ? -20.469 1.976 0.329 1.00 94.25 86 GLU A C 1
ATOM 705 O O . GLU A 1 86 ? -21.075 0.908 0.294 1.00 94.25 86 GLU A O 1
ATOM 710 N N . ALA A 1 87 ? -20.601 2.898 -0.630 1.00 95.44 87 ALA A N 1
ATOM 711 C CA . ALA A 1 87 ? -21.458 2.712 -1.800 1.00 95.4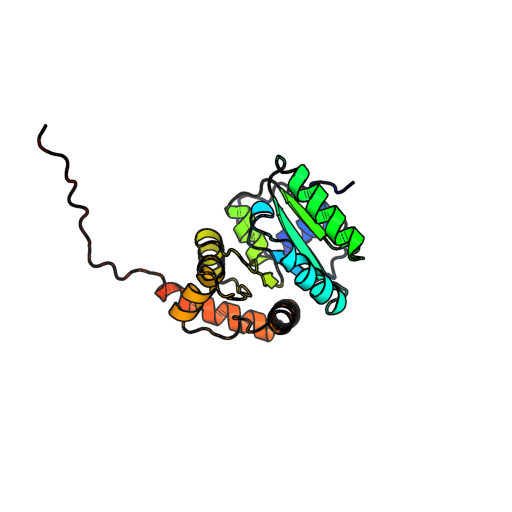4 87 ALA A CA 1
ATOM 712 C C . ALA A 1 87 ? -21.007 1.540 -2.693 1.00 95.44 87 ALA A C 1
ATOM 714 O O . ALA A 1 87 ? -21.837 0.916 -3.347 1.00 95.44 87 ALA A O 1
ATOM 715 N N . ALA A 1 88 ? -19.711 1.221 -2.695 1.00 94.12 88 ALA A N 1
ATOM 716 C CA . ALA A 1 88 ? -19.141 0.068 -3.386 1.00 94.12 88 ALA A CA 1
ATOM 717 C C . ALA A 1 88 ? -19.211 -1.242 -2.571 1.00 94.12 88 ALA A C 1
ATOM 719 O O . ALA A 1 88 ? -18.644 -2.249 -2.989 1.00 94.12 88 ALA A O 1
ATOM 720 N N . GLY A 1 89 ? -19.878 -1.247 -1.409 1.00 93.19 89 GLY A N 1
ATOM 721 C CA . GLY A 1 89 ? -20.044 -2.438 -0.569 1.00 93.19 89 GLY A CA 1
ATOM 722 C C . GLY A 1 89 ? -18.810 -2.816 0.256 1.00 93.19 89 GLY A C 1
ATOM 723 O O . GLY A 1 89 ? -18.737 -3.923 0.785 1.00 93.19 89 GLY A O 1
ATOM 724 N N . VAL A 1 90 ? -17.831 -1.918 0.384 1.00 93.75 90 VAL A N 1
ATOM 725 C CA . VAL A 1 90 ? -16.642 -2.145 1.209 1.00 93.75 90 VAL A CA 1
ATOM 726 C C . VAL A 1 90 ? -16.995 -2.001 2.689 1.00 93.75 90 VAL A C 1
ATOM 728 O O . VAL A 1 90 ? -17.474 -0.955 3.128 1.00 93.75 90 VAL A O 1
ATOM 731 N N . ASP A 1 91 ? -16.683 -3.033 3.473 1.00 91.81 91 ASP A N 1
ATOM 732 C CA . ASP A 1 91 ? -16.797 -3.002 4.932 1.00 91.81 91 ASP A CA 1
ATOM 733 C C . ASP A 1 91 ? -15.916 -1.885 5.5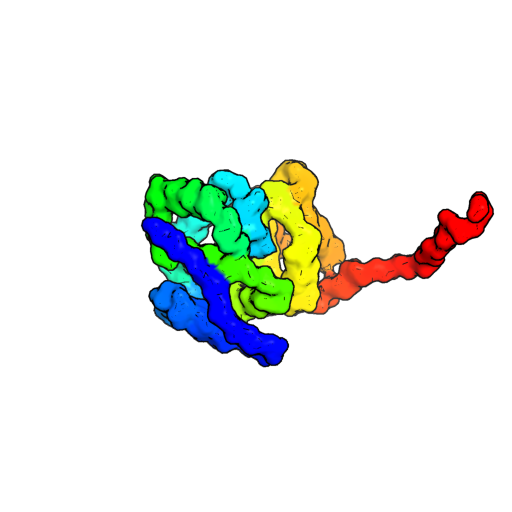30 1.00 91.81 91 ASP A C 1
ATOM 735 O O . ASP A 1 91 ? -14.707 -1.812 5.280 1.00 91.81 91 ASP A O 1
ATOM 739 N N . GLN A 1 92 ? -16.523 -1.027 6.360 1.00 86.81 92 GLN A N 1
ATOM 740 C CA . GLN A 1 92 ? -15.851 0.065 7.072 1.00 86.81 92 GLN A CA 1
ATOM 741 C C . GLN A 1 92 ? -14.667 -0.417 7.914 1.00 86.81 92 GLN A C 1
ATOM 743 O O . GLN A 1 92 ? -13.685 0.309 8.065 1.00 86.81 92 GLN A O 1
ATOM 748 N N . GLY A 1 93 ? -14.736 -1.638 8.445 1.00 90.75 93 GLY A N 1
ATOM 749 C CA . GLY A 1 93 ? -13.657 -2.250 9.198 1.00 90.75 93 GLY A CA 1
ATOM 750 C C . GLY A 1 93 ? -12.411 -2.488 8.351 1.00 90.75 93 GLY A C 1
ATOM 751 O O . GLY A 1 93 ? -11.327 -2.576 8.905 1.00 90.75 93 GLY A O 1
ATOM 752 N N . ARG A 1 94 ? -12.504 -2.572 7.022 1.00 94.69 94 ARG A N 1
ATOM 753 C CA . ARG A 1 94 ? -11.369 -2.959 6.167 1.00 94.69 94 ARG A CA 1
ATOM 754 C C . ARG A 1 94 ? -10.551 -1.781 5.647 1.00 94.69 94 ARG A C 1
ATOM 756 O O . ARG A 1 94 ? -9.447 -1.986 5.142 1.00 94.69 94 ARG A O 1
ATOM 763 N N . LEU A 1 95 ? -11.061 -0.560 5.798 1.00 94.75 95 LEU A N 1
ATOM 764 C CA . LEU A 1 95 ? -10.436 0.668 5.324 1.00 94.75 95 LEU A CA 1
ATOM 765 C C . LEU A 1 95 ? -10.071 1.592 6.490 1.00 94.75 95 LEU A C 1
ATOM 767 O O . LEU A 1 95 ? -10.926 2.066 7.235 1.00 94.75 95 LEU A O 1
ATOM 771 N N . HIS A 1 96 ? -8.791 1.931 6.602 1.00 95.00 96 HIS A N 1
ATOM 772 C CA . HIS A 1 96 ? -8.261 2.706 7.716 1.00 95.00 96 HIS A CA 1
ATOM 773 C C . HIS A 1 96 ? -7.512 3.952 7.248 1.00 95.00 96 HIS A C 1
ATOM 775 O O . HIS A 1 96 ? -6.795 3.947 6.249 1.00 95.00 96 HIS A O 1
ATOM 781 N N . PHE A 1 97 ? -7.621 5.032 8.023 1.00 93.62 97 PHE A N 1
ATOM 782 C CA . PHE A 1 97 ? -6.927 6.291 7.753 1.00 93.62 97 PHE A CA 1
ATOM 783 C C . PHE A 1 97 ? -5.922 6.585 8.861 1.00 93.62 97 PHE A C 1
ATOM 785 O O . PHE A 1 97 ? -6.310 6.794 10.013 1.00 93.62 97 PHE A O 1
ATOM 792 N N . LEU A 1 98 ? -4.647 6.663 8.488 1.00 93.62 98 LEU A N 1
ATOM 793 C CA . LEU A 1 98 ? -3.542 7.047 9.361 1.00 93.62 98 LEU A CA 1
ATOM 794 C C . LEU A 1 98 ? -3.282 8.545 9.187 1.00 93.62 98 LEU A C 1
ATOM 796 O O . LEU A 1 98 ? -2.922 8.986 8.090 1.00 93.62 98 LEU A O 1
ATOM 800 N N . THR A 1 99 ? -3.482 9.340 10.242 1.00 91.12 99 THR A N 1
ATOM 801 C CA . THR A 1 99 ? -3.284 10.797 10.173 1.00 91.12 99 THR A CA 1
ATOM 802 C C . THR A 1 99 ? -2.015 11.294 10.823 1.00 91.12 99 THR A C 1
ATOM 804 O O . THR A 1 99 ? -1.553 10.748 11.822 1.00 91.12 99 THR A O 1
ATOM 807 N N . ASP A 1 100 ? -1.512 12.398 10.263 1.00 88.75 100 ASP A N 1
ATOM 808 C CA . ASP A 1 100 ? -0.417 13.203 10.810 1.00 88.75 100 ASP A CA 1
ATOM 809 C C . ASP A 1 100 ? 0.850 12.367 11.059 1.00 88.75 100 ASP A C 1
ATOM 811 O O . ASP A 1 100 ? 1.572 12.558 12.034 1.00 88.75 100 ASP A O 1
ATOM 815 N N . VAL A 1 101 ? 1.086 11.418 10.148 1.00 89.69 101 VAL A N 1
ATOM 816 C CA . VAL A 1 101 ? 2.222 10.495 10.150 1.00 89.69 101 VAL A CA 1
ATOM 817 C C . VAL A 1 101 ? 3.483 11.242 9.733 1.00 89.69 101 VAL A C 1
ATOM 819 O O . VAL A 1 101 ? 3.545 11.793 8.630 1.00 89.69 101 VAL A O 1
ATOM 822 N N . ASP A 1 102 ? 4.499 11.251 10.594 1.00 89.50 102 ASP A N 1
ATOM 823 C CA . ASP A 1 102 ? 5.799 11.821 10.249 1.00 89.50 102 ASP A CA 1
ATOM 824 C C . ASP A 1 102 ? 6.617 10.890 9.335 1.00 89.50 102 ASP A C 1
ATOM 826 O O . ASP A 1 102 ? 6.285 9.727 9.103 1.00 89.50 102 ASP A O 1
ATOM 830 N N . GLN A 1 103 ? 7.735 11.389 8.808 1.00 87.19 103 GLN A N 1
ATOM 831 C CA . GLN A 1 103 ? 8.558 10.632 7.864 1.00 87.19 103 GLN A CA 1
ATOM 832 C C . GLN A 1 103 ? 9.136 9.326 8.446 1.00 87.19 103 GLN A C 1
ATOM 834 O O . GLN A 1 103 ? 9.281 8.323 7.733 1.00 87.19 103 GLN A O 1
ATOM 839 N N . LYS A 1 104 ? 9.496 9.318 9.735 1.00 88.50 104 LYS A N 1
ATOM 840 C CA . LYS A 1 104 ? 10.051 8.129 10.393 1.00 88.50 104 LYS A CA 1
ATOM 841 C C . LYS A 1 104 ? 8.959 7.082 10.559 1.00 88.50 104 LYS A C 1
ATOM 843 O O . LYS A 1 104 ? 9.186 5.925 10.209 1.00 88.50 104 LYS A O 1
ATOM 848 N N . GLN A 1 105 ? 7.780 7.501 11.010 1.00 91.31 105 GLN A N 1
ATOM 849 C CA . GLN A 1 105 ? 6.604 6.646 11.124 1.00 91.31 105 GLN A CA 1
ATOM 850 C C . GLN A 1 105 ? 6.190 6.089 9.758 1.00 91.31 105 GLN A C 1
ATOM 852 O O . GLN A 1 105 ? 5.982 4.888 9.642 1.00 91.31 105 GLN A O 1
ATOM 857 N N . GLU A 1 106 ? 6.174 6.908 8.702 1.00 92.44 106 GLU A N 1
ATOM 858 C CA . GLU A 1 106 ? 5.866 6.468 7.334 1.00 92.44 106 GLU A CA 1
ATOM 859 C C . GLU A 1 106 ? 6.812 5.332 6.901 1.00 92.44 106 GLU A C 1
ATOM 861 O O . GLU A 1 106 ? 6.369 4.295 6.417 1.00 92.44 106 GLU A O 1
ATOM 866 N N . THR A 1 107 ? 8.115 5.460 7.178 1.00 94.00 107 THR A N 1
ATOM 867 C CA . THR A 1 107 ? 9.101 4.395 6.906 1.00 94.00 107 THR A CA 1
ATOM 868 C C . THR A 1 107 ? 8.866 3.135 7.749 1.00 94.00 107 THR A C 1
ATOM 870 O O . THR A 1 107 ? 9.051 2.019 7.259 1.00 94.00 107 THR A O 1
ATOM 873 N N . MET A 1 108 ? 8.486 3.285 9.022 1.00 94.12 108 MET A N 1
ATOM 874 C CA . MET A 1 108 ? 8.164 2.156 9.905 1.00 94.12 108 MET A CA 1
ATOM 875 C C . MET A 1 108 ? 6.934 1.392 9.406 1.00 94.12 108 MET A C 1
ATOM 877 O O . MET A 1 108 ? 6.976 0.166 9.347 1.00 94.12 108 MET A O 1
ATOM 881 N N . LEU A 1 109 ? 5.888 2.105 8.978 1.00 96.00 109 LEU A N 1
ATOM 882 C CA . LEU A 1 109 ? 4.689 1.517 8.377 1.00 96.00 109 LEU A CA 1
ATOM 883 C C . LEU A 1 109 ? 5.027 0.770 7.089 1.00 96.00 109 LEU A C 1
ATOM 885 O O . LEU A 1 109 ? 4.652 -0.387 6.954 1.00 96.00 109 LEU A O 1
ATOM 889 N N . MET A 1 110 ? 5.802 1.380 6.184 1.00 97.44 110 MET A N 1
ATOM 890 C CA . MET A 1 110 ? 6.247 0.723 4.946 1.00 97.44 110 MET A CA 1
ATOM 891 C C . MET A 1 110 ? 6.978 -0.597 5.232 1.00 97.44 110 MET A C 1
ATOM 893 O O . MET A 1 110 ? 6.775 -1.585 4.540 1.00 97.44 110 MET A O 1
ATOM 897 N N . ARG A 1 111 ? 7.826 -0.637 6.268 1.00 96.88 111 ARG A N 1
ATOM 898 C CA . ARG A 1 111 ? 8.534 -1.861 6.687 1.00 96.88 111 ARG A CA 1
ATOM 899 C C . ARG A 1 111 ? 7.631 -2.898 7.356 1.00 96.88 111 ARG A C 1
ATOM 901 O O . ARG A 1 111 ? 8.001 -4.074 7.410 1.00 96.88 111 ARG A O 1
ATOM 908 N N . ALA A 1 112 ? 6.509 -2.464 7.920 1.00 96.75 112 ALA A N 1
ATOM 909 C CA . ALA A 1 112 ? 5.570 -3.312 8.640 1.00 96.75 112 ALA A CA 1
ATOM 910 C C . ALA A 1 112 ? 4.429 -3.852 7.767 1.00 96.75 112 ALA A C 1
ATOM 912 O O . ALA A 1 112 ? 3.867 -4.892 8.109 1.00 96.75 112 ALA A O 1
ATOM 913 N N . ALA A 1 113 ? 4.134 -3.181 6.653 1.00 98.12 113 ALA A N 1
ATOM 914 C CA . ALA A 1 113 ? 3.164 -3.612 5.656 1.00 98.12 113 ALA A CA 1
ATOM 915 C C . ALA A 1 113 ? 3.562 -4.952 5.021 1.00 98.12 113 ALA A C 1
ATOM 917 O O . ALA A 1 113 ? 4.749 -5.252 4.852 1.00 98.12 113 ALA A O 1
ATOM 918 N N . ASP A 1 114 ? 2.572 -5.778 4.702 1.00 98.50 114 ASP A N 1
ATOM 919 C CA . ASP A 1 114 ? 2.737 -6.988 3.890 1.00 98.50 114 ASP A CA 1
ATOM 920 C C . ASP A 1 114 ? 2.836 -6.610 2.405 1.00 98.50 114 ASP A C 1
ATOM 922 O O . ASP A 1 114 ? 3.668 -7.156 1.686 1.00 98.50 114 ASP A O 1
ATOM 926 N N . ALA A 1 115 ? 2.097 -5.584 1.973 1.00 98.75 115 ALA A N 1
ATOM 927 C CA . ALA A 1 115 ? 2.251 -4.984 0.654 1.00 98.75 115 ALA A CA 1
ATOM 928 C C . ALA A 1 115 ? 2.172 -3.455 0.713 1.00 98.75 115 ALA A C 1
ATOM 930 O O . ALA A 1 115 ? 1.252 -2.873 1.291 1.00 98.75 115 ALA A O 1
ATOM 931 N N . VAL A 1 116 ? 3.130 -2.791 0.066 1.00 98.81 116 VAL A N 1
ATOM 932 C CA . VAL A 1 116 ? 3.055 -1.354 -0.212 1.00 98.81 116 VAL A CA 1
ATOM 933 C C . VAL A 1 116 ? 2.640 -1.167 -1.662 1.00 98.81 116 VAL A C 1
ATOM 935 O O . VAL A 1 116 ? 3.206 -1.787 -2.564 1.00 98.81 116 VAL A O 1
ATOM 938 N N . ILE A 1 117 ? 1.651 -0.311 -1.885 1.00 98.69 117 ILE A N 1
ATOM 939 C CA . ILE A 1 117 ? 1.051 -0.089 -3.198 1.00 98.69 117 ILE A CA 1
ATOM 940 C C . ILE A 1 117 ? 1.068 1.404 -3.540 1.00 98.69 117 ILE A C 1
ATOM 942 O O . ILE A 1 117 ? 0.845 2.257 -2.677 1.00 98.69 117 ILE A O 1
ATOM 946 N N . ALA A 1 118 ? 1.385 1.722 -4.792 1.00 97.50 118 ALA A N 1
ATOM 947 C CA . ALA A 1 118 ? 1.392 3.086 -5.308 1.00 97.50 118 ALA A CA 1
ATOM 948 C C . ALA A 1 118 ? 0.038 3.444 -5.932 1.00 97.50 118 ALA A C 1
ATOM 950 O O . ALA A 1 118 ? -0.615 2.580 -6.517 1.00 97.50 118 ALA A O 1
ATOM 951 N N . SER A 1 119 ? -0.372 4.708 -5.847 1.00 94.75 119 SER A N 1
ATOM 952 C CA . SER A 1 119 ? -1.588 5.194 -6.511 1.00 94.75 119 SER A CA 1
ATOM 953 C C . SER A 1 119 ? -1.507 5.048 -8.042 1.00 94.75 119 SER A C 1
ATOM 955 O O . SER A 1 119 ? -0.416 5.052 -8.614 1.00 94.75 119 SER A O 1
ATOM 957 N N . LEU A 1 120 ? -2.662 4.940 -8.714 1.00 95.62 120 LEU A N 1
ATOM 958 C CA . LEU A 1 120 ? -2.718 4.658 -10.161 1.00 95.62 120 LEU A CA 1
ATOM 959 C C . LEU A 1 120 ? -2.293 5.848 -11.026 1.00 95.62 120 LEU A C 1
ATOM 961 O O . LEU A 1 120 ? -1.672 5.662 -12.065 1.00 95.62 120 LEU A O 1
ATOM 965 N N . HIS A 1 121 ? -2.648 7.070 -10.624 1.00 94.88 121 HIS A N 1
ATOM 966 C CA . HIS A 1 121 ? -2.512 8.251 -11.490 1.00 94.88 121 HIS A CA 1
ATOM 967 C C . HIS A 1 121 ? -1.382 9.186 -11.076 1.00 94.88 121 HIS A C 1
ATOM 969 O O . HIS A 1 121 ? -0.852 9.923 -11.908 1.00 94.88 121 HIS A O 1
ATOM 975 N N . LEU A 1 122 ? -0.974 9.149 -9.806 1.00 94.94 122 LEU A N 1
ATOM 976 C CA . LEU A 1 122 ? 0.093 10.004 -9.308 1.00 94.94 122 LEU A CA 1
ATOM 977 C C . LEU A 1 122 ? 0.966 9.268 -8.297 1.00 94.94 122 LEU A C 1
ATOM 979 O O . LEU A 1 122 ? 0.593 9.050 -7.148 1.00 94.94 122 LEU A O 1
ATOM 983 N N . THR A 1 123 ? 2.178 8.946 -8.715 1.00 95.56 123 THR A N 1
ATOM 984 C CA . THR A 1 123 ? 3.218 8.398 -7.845 1.00 95.56 123 THR A CA 1
ATOM 985 C C . THR A 1 123 ? 4.172 9.512 -7.440 1.00 95.56 123 THR A C 1
ATOM 987 O O . THR A 1 123 ? 4.431 10.425 -8.220 1.00 95.56 123 THR A O 1
ATOM 990 N N . ARG A 1 124 ? 4.693 9.496 -6.206 1.00 93.75 124 ARG A N 1
ATOM 991 C CA . ARG A 1 124 ? 5.566 10.584 -5.713 1.00 93.75 124 ARG A CA 1
ATOM 992 C C . ARG A 1 124 ? 7.026 10.140 -5.582 1.00 93.75 124 ARG A C 1
ATOM 994 O O . ARG A 1 124 ? 7.277 9.099 -4.962 1.00 93.75 124 ARG A O 1
ATOM 1001 N N . PRO A 1 125 ? 8.009 10.961 -6.021 1.00 94.38 125 PRO A N 1
ATOM 1002 C CA . PRO A 1 125 ? 9.425 10.611 -5.924 1.00 94.38 125 PRO A CA 1
ATOM 1003 C C . PRO A 1 125 ? 9.869 10.317 -4.490 1.00 94.38 125 PRO A C 1
ATOM 1005 O O . PRO A 1 125 ? 10.473 9.281 -4.229 1.00 94.38 125 PRO A O 1
ATOM 1008 N N . ARG A 1 126 ? 9.511 11.197 -3.539 1.00 93.81 126 ARG A N 1
ATOM 1009 C CA . ARG A 1 126 ? 9.888 11.063 -2.121 1.00 93.81 126 ARG A CA 1
ATOM 1010 C C . ARG A 1 126 ? 9.438 9.726 -1.532 1.00 93.81 126 ARG A C 1
ATOM 1012 O O . ARG A 1 126 ? 10.237 9.055 -0.891 1.00 93.81 126 ARG A O 1
ATOM 1019 N N . ALA A 1 127 ? 8.171 9.368 -1.737 1.00 94.38 127 ALA A N 1
ATOM 1020 C CA . ALA A 1 127 ? 7.578 8.161 -1.170 1.00 94.38 127 ALA A CA 1
ATOM 1021 C C . ALA A 1 127 ? 8.270 6.904 -1.716 1.00 94.38 127 ALA A C 1
ATOM 1023 O O . ALA A 1 127 ? 8.744 6.071 -0.946 1.00 94.38 127 ALA A O 1
ATOM 1024 N N . SER A 1 128 ? 8.436 6.838 -3.040 1.00 96.19 128 SER A N 1
ATOM 1025 C CA . SER A 1 128 ? 9.116 5.723 -3.706 1.00 96.19 128 SER A CA 1
ATOM 1026 C C . SER A 1 128 ? 10.576 5.590 -3.262 1.00 96.19 128 SER A C 1
ATOM 1028 O O . SER A 1 128 ? 11.013 4.511 -2.869 1.00 96.19 128 SER A O 1
ATOM 1030 N N . LEU A 1 129 ? 11.332 6.694 -3.254 1.00 95.69 129 LEU A N 1
ATOM 1031 C CA . LEU A 1 129 ? 12.733 6.692 -2.824 1.00 95.69 129 LEU A CA 1
ATOM 1032 C C . LEU A 1 129 ? 12.880 6.290 -1.356 1.00 95.69 129 LEU A C 1
ATOM 1034 O O . LEU A 1 129 ? 13.813 5.567 -1.019 1.00 95.69 129 LEU A O 1
ATOM 1038 N N . GLN A 1 130 ? 11.961 6.715 -0.490 1.00 95.19 130 GLN A N 1
ATOM 1039 C CA . GLN A 1 130 ? 11.952 6.327 0.917 1.00 95.19 130 GLN A CA 1
ATOM 1040 C C . GLN A 1 130 ? 11.705 4.821 1.090 1.00 95.19 130 GLN A C 1
ATOM 1042 O O . GLN A 1 130 ? 12.452 4.171 1.825 1.00 95.19 130 GLN A O 1
ATOM 1047 N N . ALA A 1 131 ? 10.740 4.244 0.364 1.00 97.12 131 ALA A N 1
ATOM 1048 C CA . ALA A 1 131 ? 10.513 2.798 0.353 1.00 97.12 131 ALA A CA 1
ATOM 1049 C C . ALA A 1 131 ? 11.752 2.035 -0.142 1.00 97.12 131 ALA A C 1
ATOM 1051 O O . ALA A 1 131 ? 12.254 1.139 0.544 1.00 97.12 131 ALA A O 1
ATOM 1052 N N . PHE A 1 132 ? 12.335 2.435 -1.274 1.00 97.19 132 PHE A N 1
ATOM 1053 C CA . PHE A 1 132 ? 13.512 1.762 -1.829 1.00 97.19 132 PHE A CA 1
ATOM 1054 C C . PHE A 1 132 ? 14.762 1.926 -0.952 1.00 97.19 132 PHE A C 1
ATOM 1056 O O . PHE A 1 132 ? 15.515 0.966 -0.747 1.00 97.19 132 PHE A O 1
ATOM 1063 N N . ALA A 1 133 ? 14.951 3.092 -0.329 1.00 94.81 133 ALA A N 1
ATOM 1064 C CA . ALA A 1 133 ? 15.987 3.320 0.678 1.00 94.81 133 ALA A CA 1
ATOM 1065 C C . ALA A 1 133 ? 15.782 2.459 1.937 1.00 94.81 133 ALA A C 1
ATOM 1067 O O . ALA A 1 133 ? 16.757 2.092 2.596 1.00 94.81 133 ALA A O 1
ATOM 1068 N N . ALA A 1 134 ? 14.548 2.057 2.248 1.00 94.62 134 ALA A N 1
ATOM 1069 C CA . ALA A 1 134 ? 14.240 1.093 3.301 1.00 94.62 134 ALA A CA 1
ATOM 1070 C C . ALA A 1 134 ? 14.319 -0.377 2.836 1.00 94.62 134 ALA A C 1
ATOM 1072 O O . ALA A 1 134 ? 14.315 -1.275 3.682 1.00 94.62 134 ALA A O 1
ATOM 1073 N N . GLY A 1 135 ? 14.464 -0.623 1.528 1.00 96.69 135 GLY A N 1
ATOM 1074 C CA . GLY A 1 135 ? 14.446 -1.956 0.921 1.00 96.69 135 GLY A CA 1
ATOM 1075 C C . GLY A 1 135 ? 13.043 -2.561 0.832 1.00 96.69 135 GLY A C 1
ATOM 1076 O O . GLY A 1 135 ? 12.920 -3.780 0.906 1.00 96.69 135 GLY A O 1
ATOM 1077 N N . VAL A 1 136 ? 12.015 -1.713 0.754 1.00 98.31 136 VAL A N 1
ATOM 1078 C CA . VAL A 1 136 ? 10.599 -2.091 0.731 1.00 98.31 136 VAL A CA 1
ATOM 1079 C C . VAL A 1 136 ? 10.103 -2.165 -0.722 1.00 98.31 136 VAL A C 1
ATOM 1081 O O . VAL A 1 136 ? 10.246 -1.179 -1.450 1.00 98.31 136 VAL A O 1
ATOM 1084 N N . PRO A 1 137 ? 9.544 -3.311 -1.153 1.00 98.44 137 PRO A N 1
ATOM 1085 C CA . PRO A 1 137 ? 8.846 -3.452 -2.430 1.00 98.44 137 PRO A CA 1
ATOM 1086 C C . PRO A 1 137 ? 7.586 -2.593 -2.517 1.00 98.44 137 PRO A C 1
ATOM 1088 O O . PRO A 1 137 ? 6.840 -2.498 -1.550 1.00 98.44 137 PRO A O 1
ATOM 1091 N N . VAL A 1 138 ? 7.341 -2.005 -3.687 1.00 98.69 138 VAL A N 1
ATOM 1092 C CA . VAL A 1 138 ? 6.150 -1.194 -3.986 1.00 98.69 138 VAL A CA 1
ATOM 1093 C C . VAL A 1 138 ? 5.504 -1.682 -5.281 1.00 98.69 138 VAL A C 1
ATOM 1095 O O . VAL A 1 138 ? 6.152 -1.638 -6.322 1.00 98.69 138 VAL A O 1
ATOM 1098 N N . VAL A 1 139 ? 4.248 -2.113 -5.260 1.00 98.81 139 VAL A N 1
ATOM 1099 C CA . VAL A 1 139 ? 3.517 -2.418 -6.504 1.00 98.81 139 VAL A CA 1
ATOM 1100 C C . VAL A 1 139 ? 3.110 -1.109 -7.180 1.00 98.81 139 VAL A C 1
ATOM 1102 O O . VAL A 1 139 ? 2.588 -0.208 -6.524 1.00 98.81 139 VAL A O 1
ATOM 1105 N N . THR A 1 140 ? 3.355 -0.980 -8.483 1.00 98.50 140 THR A N 1
ATOM 1106 C CA . THR A 1 140 ? 3.018 0.221 -9.263 1.00 98.50 140 THR A CA 1
ATOM 1107 C C . THR A 1 140 ? 2.304 -0.145 -10.557 1.00 98.50 140 THR A C 1
ATOM 1109 O O . THR A 1 140 ? 2.579 -1.1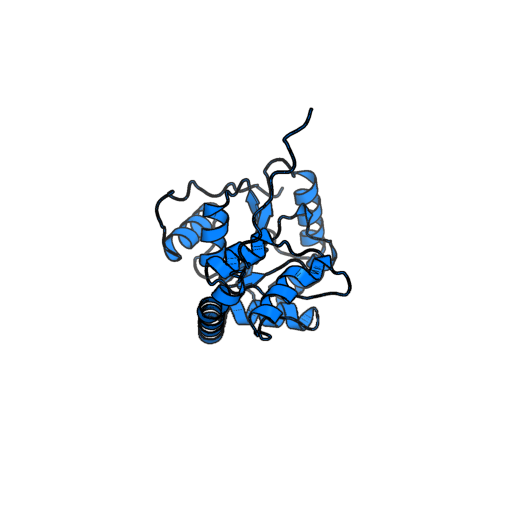93 -11.134 1.00 98.50 140 THR A O 1
ATOM 1112 N N . PHE A 1 141 ? 1.410 0.725 -11.023 1.00 97.94 141 PHE A N 1
ATOM 1113 C CA . PHE A 1 141 ? 0.727 0.595 -12.307 1.00 97.94 141 PHE A CA 1
ATOM 1114 C C . PHE A 1 141 ? 0.982 1.859 -13.145 1.00 97.94 141 PHE A C 1
ATOM 1116 O O . PHE A 1 141 ? 0.327 2.877 -12.922 1.00 97.94 141 PHE A O 1
ATOM 1123 N N . PRO A 1 142 ? 1.977 1.846 -14.053 1.00 96.56 142 PRO A N 1
ATOM 1124 C CA . PRO A 1 142 ? 2.312 3.005 -14.869 1.00 96.56 142 PRO A CA 1
ATOM 1125 C C . PRO A 1 142 ? 1.290 3.196 -15.992 1.00 96.56 142 PRO A C 1
ATOM 1127 O O . PRO A 1 142 ? 1.405 2.595 -17.061 1.00 96.56 14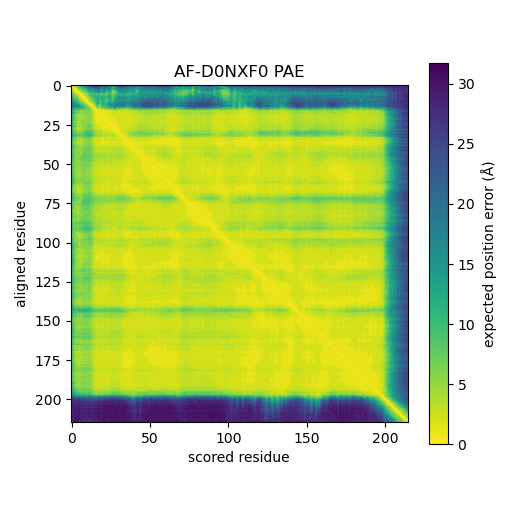2 PRO A O 1
ATOM 1130 N N . ASN A 1 143 ? 0.332 4.082 -15.755 1.00 92.31 143 ASN A N 1
ATOM 1131 C CA . ASN A 1 143 ? -0.645 4.515 -16.744 1.00 92.31 143 ASN A CA 1
ATOM 1132 C C . ASN A 1 143 ? -0.001 5.439 -17.812 1.00 92.31 143 ASN A C 1
ATOM 1134 O O . ASN A 1 143 ? 1.229 5.586 -17.896 1.00 92.31 143 ASN A O 1
ATOM 1138 N N . GLU A 1 144 ? -0.825 6.061 -18.654 1.00 90.56 144 GLU A N 1
ATOM 1139 C CA . GLU A 1 144 ? -0.387 6.895 -19.781 1.00 90.56 144 GLU A CA 1
ATOM 1140 C C . GLU A 1 144 ? 0.374 8.154 -19.334 1.00 90.56 144 GLU A C 1
ATOM 1142 O O . GLU A 1 144 ? 1.402 8.516 -19.909 1.00 90.56 144 GLU A O 1
ATOM 1147 N N . LEU A 1 145 ? -0.094 8.809 -18.268 1.00 92.31 145 LEU A N 1
ATOM 1148 C CA . LEU A 1 145 ? 0.453 10.088 -17.819 1.00 92.31 145 LEU A CA 1
ATOM 1149 C C . LEU A 1 145 ? 1.755 9.920 -17.038 1.00 92.31 145 LEU A C 1
ATOM 1151 O O . LEU A 1 145 ? 1.863 9.068 -16.156 1.00 92.31 145 LEU A O 1
ATOM 1155 N N . TRP A 1 146 ? 2.711 10.822 -17.275 1.00 94.25 146 TRP A N 1
ATOM 1156 C CA . TRP A 1 146 ? 4.037 10.811 -16.644 1.00 94.25 146 TRP A CA 1
ATOM 1157 C C . TRP A 1 146 ? 3.995 10.718 -15.108 1.00 94.25 146 TRP A C 1
ATOM 1159 O O . TRP A 1 146 ? 4.846 10.059 -14.511 1.00 94.25 146 TRP A O 1
ATOM 1169 N N . ALA A 1 147 ? 2.993 11.329 -14.467 1.00 94.19 147 ALA A N 1
ATOM 1170 C CA . ALA A 1 147 ? 2.853 11.355 -13.012 1.00 94.19 147 ALA A CA 1
ATOM 1171 C C . ALA A 1 147 ? 2.650 9.952 -12.403 1.00 94.19 147 ALA A C 1
ATOM 1173 O O . ALA A 1 147 ? 3.119 9.678 -11.296 1.00 94.19 147 ALA A O 1
ATOM 1174 N N . SER A 1 148 ? 2.036 9.024 -13.139 1.00 94.50 148 SER A N 1
ATOM 1175 C CA . SER A 1 148 ? 1.896 7.617 -12.730 1.00 94.50 148 SER A CA 1
ATOM 1176 C C . SER A 1 148 ? 3.188 6.802 -12.903 1.00 94.50 148 SER A C 1
ATOM 1178 O O . SER A 1 148 ? 3.314 5.691 -12.395 1.00 94.50 148 SER A O 1
ATOM 1180 N N . ARG A 1 149 ? 4.186 7.351 -13.610 1.00 97.06 149 ARG A N 1
ATOM 1181 C CA . ARG A 1 149 ? 5.353 6.609 -14.114 1.00 97.06 149 ARG A CA 1
ATOM 1182 C C . ARG A 1 149 ? 6.633 6.859 -13.315 1.00 97.06 149 ARG A C 1
ATOM 1184 O O . ARG A 1 149 ? 7.694 6.373 -13.705 1.00 97.06 149 ARG A O 1
ATOM 1191 N N . ILE A 1 150 ? 6.569 7.583 -12.196 1.00 96.94 150 ILE A N 1
ATOM 1192 C CA . ILE A 1 150 ? 7.755 7.912 -11.389 1.00 96.94 150 ILE A CA 1
ATOM 1193 C C .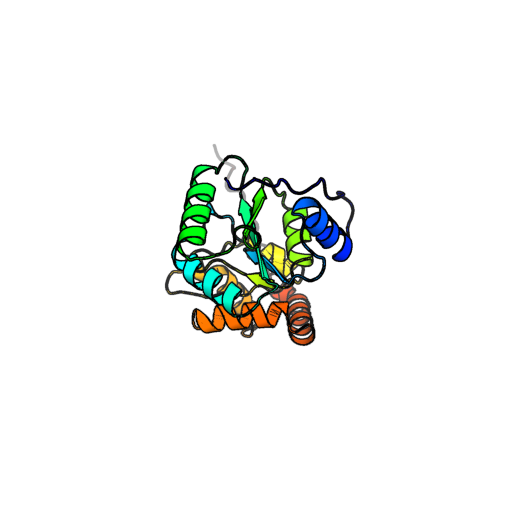 ILE A 1 150 ? 8.296 6.658 -10.692 1.00 96.94 150 ILE A C 1
ATOM 1195 O O . ILE A 1 150 ? 9.476 6.336 -10.838 1.00 96.94 150 ILE A O 1
ATOM 1199 N N . THR A 1 151 ? 7.446 5.904 -9.984 1.00 97.50 151 THR A N 1
ATOM 1200 C CA . THR A 1 151 ? 7.851 4.630 -9.354 1.00 97.50 151 THR A CA 1
ATOM 1201 C C . THR A 1 151 ? 8.332 3.620 -10.398 1.00 97.50 151 THR A C 1
ATOM 1203 O O . THR A 1 151 ? 9.352 2.961 -10.198 1.00 97.50 151 THR A O 1
ATOM 1206 N N . TYR A 1 152 ? 7.656 3.559 -11.548 1.00 97.94 152 TYR A N 1
ATOM 1207 C CA . TYR A 1 152 ? 8.0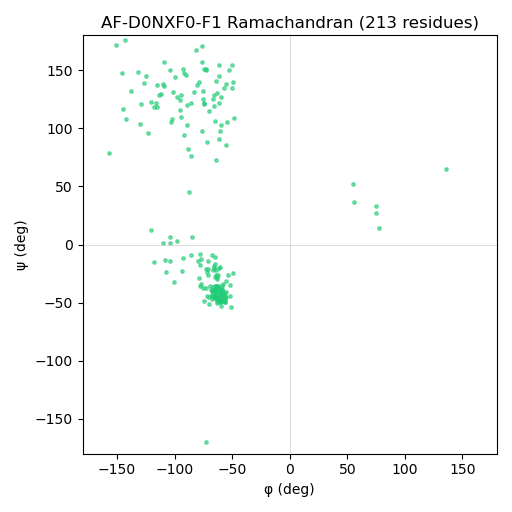88 2.779 -12.707 1.00 97.94 152 TYR A CA 1
ATOM 1208 C C . TYR A 1 152 ? 9.499 3.158 -13.173 1.00 97.94 152 TYR A C 1
ATOM 1210 O O . TYR A 1 152 ? 10.349 2.282 -13.318 1.00 97.94 152 TYR A O 1
ATOM 1218 N N . GLY A 1 153 ? 9.789 4.450 -13.355 1.00 96.81 153 GLY A N 1
ATOM 1219 C CA . GLY A 1 153 ? 11.107 4.925 -13.781 1.00 96.81 153 GLY A CA 1
ATOM 1220 C C . GLY A 1 153 ? 12.223 4.467 -12.840 1.00 96.81 153 GLY A C 1
ATOM 1221 O O . GLY A 1 153 ? 13.268 3.994 -13.290 1.00 96.81 153 GLY A O 1
ATOM 1222 N N . PHE A 1 154 ? 11.971 4.496 -11.531 1.00 97.19 154 PHE A N 1
ATOM 1223 C CA . PHE A 1 154 ? 12.916 3.973 -10.548 1.00 97.19 154 PHE A CA 1
ATOM 1224 C C . PHE A 1 154 ? 13.141 2.465 -10.675 1.00 97.19 154 PHE A C 1
ATOM 1226 O O . PHE A 1 154 ? 14.281 2.002 -10.590 1.00 97.19 154 PHE A O 1
ATOM 1233 N N . TYR A 1 155 ? 12.088 1.688 -10.921 1.00 98.00 155 TYR A N 1
ATOM 1234 C CA . TYR A 1 155 ? 12.229 0.259 -11.181 1.00 98.00 155 TYR A CA 1
ATOM 1235 C C . TYR A 1 155 ? 13.011 -0.039 -12.457 1.00 98.00 155 TYR A C 1
ATOM 1237 O O . TYR A 1 155 ? 13.888 -0.907 -12.440 1.00 98.00 155 TYR A O 1
ATOM 1245 N N . ARG A 1 156 ? 12.790 0.736 -13.525 1.00 97.12 156 ARG A N 1
ATOM 1246 C CA . ARG A 1 156 ? 13.576 0.641 -14.762 1.00 97.12 156 ARG A CA 1
ATOM 1247 C C . ARG A 1 156 ? 15.057 0.895 -14.510 1.00 97.12 156 ARG A C 1
ATOM 1249 O O . ARG A 1 156 ? 15.883 0.114 -14.971 1.00 97.12 156 ARG A O 1
ATOM 1256 N N . GLN A 1 157 ? 15.396 1.906 -13.712 1.00 96.38 157 GLN A N 1
ATOM 1257 C CA . GLN A 1 157 ? 16.781 2.176 -13.320 1.00 96.38 157 GLN A CA 1
ATOM 1258 C C . GLN A 1 157 ? 17.379 1.050 -12.458 1.00 96.38 157 GLN A C 1
ATOM 1260 O O . GLN A 1 157 ? 18.557 0.719 -12.596 1.00 96.38 157 GLN A O 1
ATOM 1265 N N . MET A 1 158 ? 16.580 0.416 -11.593 1.00 96.50 158 MET A N 1
ATOM 1266 C CA . MET A 1 158 ? 17.022 -0.757 -10.829 1.00 96.50 158 MET A CA 1
ATOM 1267 C C . MET A 1 158 ? 17.144 -2.030 -11.678 1.00 96.50 158 MET A C 1
ATOM 1269 O O . MET A 1 158 ? 17.897 -2.926 -11.289 1.00 96.50 158 MET A O 1
ATOM 1273 N N . GLY A 1 159 ? 16.475 -2.097 -12.831 1.00 97.00 159 GLY A N 1
ATOM 1274 C CA . GLY A 1 159 ? 16.367 -3.297 -13.661 1.00 97.00 159 GLY A CA 1
ATOM 1275 C C . GLY A 1 159 ? 15.406 -4.339 -13.080 1.00 97.00 159 GLY A C 1
ATOM 1276 O O . GLY A 1 159 ? 15.668 -5.531 -13.194 1.00 97.00 159 GLY A O 1
ATOM 1277 N N . ILE A 1 160 ? 14.339 -3.901 -12.406 1.00 97.75 160 ILE A N 1
ATOM 1278 C CA . ILE A 1 160 ? 13.328 -4.765 -11.777 1.00 97.75 160 ILE A CA 1
ATOM 1279 C C . ILE A 1 160 ? 12.008 -4.562 -12.522 1.00 97.75 160 ILE A C 1
ATOM 1281 O O . ILE A 1 160 ? 11.585 -3.422 -12.676 1.00 97.75 160 ILE A O 1
ATOM 1285 N N . ASN A 1 161 ? 11.354 -5.639 -12.967 1.00 97.94 161 ASN A N 1
ATOM 1286 C CA . ASN A 1 161 ? 10.065 -5.550 -13.670 1.00 97.94 161 ASN A CA 1
ATOM 1287 C C . ASN A 1 161 ? 8.919 -6.265 -12.935 1.00 97.94 161 ASN A C 1
ATOM 1289 O O . ASN A 1 161 ? 7.760 -5.997 -13.215 1.00 97.94 161 ASN A O 1
ATOM 1293 N N . ASP A 1 162 ? 9.231 -7.115 -11.956 1.00 98.31 162 ASP A N 1
ATOM 1294 C CA . ASP A 1 162 ? 8.293 -8.011 -11.265 1.00 98.31 162 ASP A CA 1
ATOM 1295 C C . ASP A 1 162 ? 7.193 -7.312 -10.435 1.00 98.31 162 ASP A C 1
ATOM 1297 O O . ASP A 1 162 ? 6.298 -7.983 -9.935 1.00 98.31 162 ASP A O 1
ATOM 1301 N N . LEU A 1 163 ? 7.284 -5.994 -10.226 1.00 98.44 163 LEU A N 1
ATOM 1302 C CA . LEU A 1 163 ? 6.345 -5.189 -9.422 1.00 98.44 163 LEU A CA 1
ATOM 1303 C C . LEU A 1 163 ? 5.673 -4.075 -10.238 1.00 98.44 163 LEU A C 1
ATOM 1305 O O . LEU A 1 163 ? 5.079 -3.154 -9.671 1.00 98.44 163 LEU A O 1
ATOM 1309 N N . ILE A 1 164 ? 5.813 -4.140 -11.563 1.00 98.62 164 ILE A N 1
ATOM 1310 C CA . ILE A 1 164 ? 5.205 -3.216 -12.513 1.00 98.62 164 ILE A CA 1
ATOM 1311 C C . ILE A 1 164 ? 4.005 -3.927 -13.128 1.00 98.62 164 ILE A C 1
ATOM 1313 O O . ILE A 1 164 ? 4.170 -4.835 -13.938 1.00 98.62 164 ILE A O 1
ATOM 1317 N N . ALA A 1 165 ? 2.813 -3.495 -12.746 1.00 98.44 165 ALA A N 1
ATOM 1318 C CA . ALA A 1 165 ? 1.577 -4.018 -13.288 1.00 98.44 165 ALA A CA 1
ATOM 1319 C C . ALA A 1 165 ? 1.341 -3.539 -14.723 1.00 98.44 165 ALA A C 1
ATOM 1321 O O . ALA A 1 165 ? 1.715 -2.426 -15.100 1.00 98.44 165 ALA A O 1
ATOM 1322 N N . THR A 1 166 ? 0.659 -4.367 -15.501 1.00 97.44 166 THR A N 1
ATOM 1323 C CA . THR A 1 166 ? 0.276 -4.097 -16.896 1.00 97.44 166 THR A CA 1
ATOM 1324 C C . THR A 1 166 ? -1.219 -3.834 -17.069 1.00 97.44 166 THR A C 1
ATOM 1326 O O . THR A 1 166 ? -1.645 -3.316 -18.097 1.00 97.44 166 THR A O 1
ATOM 1329 N N . SER A 1 167 ? -2.018 -4.146 -16.052 1.00 97.75 167 SER A N 1
ATOM 1330 C CA . SER A 1 167 ? -3.456 -3.887 -15.990 1.00 97.75 167 SER A CA 1
ATOM 1331 C C . SER A 1 167 ? -3.897 -3.695 -14.539 1.00 97.75 167 SER A C 1
ATOM 1333 O O . SER A 1 167 ? -3.133 -3.959 -13.607 1.00 97.75 167 SER A O 1
ATOM 1335 N N . LEU A 1 168 ? -5.148 -3.277 -14.333 1.00 97.56 168 LEU A N 1
ATOM 1336 C CA . LEU A 1 168 ? -5.725 -3.171 -12.991 1.00 97.56 168 LEU A CA 1
ATOM 1337 C C . LEU A 1 168 ? -5.791 -4.537 -12.283 1.00 97.56 168 LEU A C 1
ATOM 1339 O O . LEU A 1 168 ? -5.500 -4.626 -11.094 1.00 97.56 168 LEU A O 1
ATOM 1343 N N . ASP A 1 169 ? -6.139 -5.605 -13.006 1.00 98.31 169 ASP A N 1
ATOM 1344 C CA . ASP A 1 169 ? -6.206 -6.957 -12.438 1.00 98.31 169 ASP A CA 1
ATOM 1345 C C . ASP A 1 169 ? -4.823 -7.490 -12.061 1.00 98.31 169 ASP A C 1
ATOM 1347 O O . ASP A 1 169 ? -4.660 -8.084 -10.996 1.00 98.31 169 ASP A O 1
ATOM 1351 N N . ASP A 1 170 ? -3.819 -7.212 -12.893 1.00 98.50 170 ASP A N 1
ATOM 1352 C CA . ASP A 1 170 ? -2.419 -7.531 -12.612 1.00 98.50 170 ASP A CA 1
ATOM 1353 C C . ASP A 1 170 ? -1.891 -6.733 -11.408 1.00 98.50 170 ASP A C 1
ATOM 1355 O O . ASP A 1 170 ? -1.236 -7.286 -10.529 1.00 98.50 170 ASP A O 1
ATOM 1359 N N . TYR A 1 171 ? -2.257 -5.453 -11.287 1.00 98.69 171 TYR A N 1
ATOM 1360 C CA . TYR A 1 171 ? -1.916 -4.624 -10.127 1.00 98.69 171 TYR A CA 1
ATOM 1361 C C . TYR A 1 171 ? -2.443 -5.223 -8.822 1.00 98.69 171 TYR A C 1
ATOM 1363 O O . TYR A 1 171 ? -1.695 -5.352 -7.850 1.00 98.69 171 TYR A O 1
ATOM 1371 N N . VAL A 1 172 ? -3.710 -5.643 -8.808 1.00 98.75 172 VAL A N 1
ATOM 1372 C CA . VAL A 1 172 ? -4.309 -6.289 -7.636 1.00 98.75 172 VAL A CA 1
ATOM 1373 C C . VAL A 1 172 ? -3.664 -7.655 -7.384 1.00 98.75 172 VAL A C 1
ATOM 1375 O O . VAL A 1 172 ? -3.316 -7.959 -6.245 1.00 98.75 172 VAL A O 1
ATOM 1378 N N . ALA A 1 173 ? -3.442 -8.467 -8.421 1.00 98.81 173 ALA A N 1
ATOM 1379 C CA . ALA A 1 173 ? -2.799 -9.773 -8.282 1.00 98.81 173 ALA A CA 1
ATOM 1380 C C . ALA A 1 173 ? -1.374 -9.661 -7.714 1.00 98.81 173 ALA A C 1
ATOM 1382 O O . ALA A 1 173 ? -1.005 -10.426 -6.823 1.00 98.81 173 ALA A O 1
ATOM 1383 N N . LEU A 1 174 ? -0.590 -8.681 -8.171 1.00 98.88 174 LEU A N 1
ATOM 1384 C CA . LEU A 1 174 ? 0.741 -8.387 -7.643 1.00 98.88 174 LEU A CA 1
ATOM 1385 C C . LEU A 1 174 ? 0.691 -7.893 -6.199 1.00 98.88 174 LEU A C 1
ATOM 1387 O O . LEU A 1 174 ? 1.536 -8.303 -5.405 1.00 98.88 174 LEU A O 1
ATOM 1391 N N . ALA A 1 175 ? -0.281 -7.050 -5.840 1.00 98.88 175 ALA A N 1
ATOM 1392 C CA . ALA A 1 175 ? -0.465 -6.598 -4.463 1.00 98.88 175 ALA A CA 1
ATOM 1393 C C . ALA A 1 175 ? -0.761 -7.777 -3.525 1.00 98.88 175 ALA A C 1
ATOM 1395 O O . ALA A 1 175 ? -0.072 -7.936 -2.518 1.00 98.88 175 ALA A O 1
ATOM 1396 N N . VAL A 1 176 ? -1.714 -8.641 -3.891 1.00 98.81 176 VAL A N 1
ATOM 1397 C CA . VAL A 1 176 ? -2.063 -9.839 -3.110 1.00 98.81 176 VAL A CA 1
ATOM 1398 C C . VAL A 1 176 ? -0.882 -10.795 -3.023 1.00 98.81 176 VAL A C 1
ATOM 1400 O O . VAL A 1 176 ? -0.544 -11.270 -1.940 1.00 98.81 176 VAL A O 1
ATOM 1403 N N . LYS A 1 177 ? -0.190 -11.045 -4.140 1.00 98.81 177 LYS A N 1
ATOM 1404 C CA . LYS A 1 177 ? 1.011 -11.886 -4.152 1.00 98.81 177 LYS A CA 1
ATOM 1405 C C . LYS A 1 177 ? 2.100 -11.319 -3.248 1.00 98.81 177 LYS A C 1
ATOM 1407 O O . LYS A 1 177 ? 2.733 -12.072 -2.521 1.00 98.81 177 LYS A O 1
ATOM 1412 N N . LEU A 1 178 ? 2.319 -10.006 -3.271 1.00 98.81 178 LEU A N 1
ATOM 1413 C CA . LEU A 1 178 ? 3.308 -9.368 -2.410 1.00 98.81 178 LEU A CA 1
ATOM 1414 C C . LEU A 1 178 ? 2.966 -9.533 -0.923 1.00 98.81 178 LEU A C 1
ATOM 1416 O O . LEU A 1 178 ? 3.883 -9.749 -0.135 1.00 98.81 178 LEU A O 1
ATOM 1420 N N . ALA A 1 179 ? 1.683 -9.474 -0.563 1.00 98.62 179 ALA A N 1
ATOM 1421 C CA . ALA A 1 179 ? 1.235 -9.623 0.818 1.00 98.62 179 ALA A CA 1
ATOM 1422 C C . ALA A 1 179 ? 1.260 -11.074 1.325 1.00 98.62 179 ALA A C 1
ATOM 1424 O O . ALA A 1 179 ? 1.592 -11.314 2.483 1.00 98.62 179 ALA A O 1
ATOM 1425 N N . THR A 1 180 ? 0.925 -12.037 0.465 1.00 98.38 180 THR A N 1
ATOM 1426 C CA . THR A 1 180 ? 0.671 -13.435 0.861 1.00 98.38 180 THR A CA 1
ATOM 1427 C C . THR A 1 180 ? 1.853 -14.372 0.595 1.00 98.38 180 THR A C 1
ATOM 1429 O O . THR A 1 180 ? 2.101 -15.305 1.359 1.00 98.38 180 THR A O 1
ATOM 1432 N N . ASP A 1 181 ? 2.644 -14.119 -0.452 1.00 98.50 181 ASP A N 1
ATOM 1433 C CA . ASP A 1 181 ? 3.811 -14.929 -0.802 1.00 98.50 181 ASP A CA 1
ATOM 1434 C C . ASP A 1 181 ? 5.075 -14.363 -0.138 1.00 98.50 181 ASP A C 1
ATOM 1436 O O . ASP A 1 181 ? 5.787 -13.494 -0.657 1.00 98.50 181 ASP A O 1
ATOM 1440 N N . THR A 1 182 ? 5.394 -14.915 1.036 1.00 97.38 182 THR A N 1
ATOM 1441 C CA . THR A 1 182 ? 6.581 -14.533 1.816 1.00 97.38 182 THR A CA 1
ATOM 1442 C C . THR A 1 182 ? 7.889 -14.713 1.033 1.00 97.38 182 THR A C 1
ATOM 1444 O O . THR A 1 182 ? 8.836 -13.940 1.228 1.00 97.38 182 THR A O 1
ATOM 1447 N N . ALA A 1 183 ? 7.985 -15.720 0.159 1.00 98.50 183 ALA A N 1
ATOM 1448 C CA . ALA A 1 183 ? 9.189 -15.967 -0.629 1.00 98.50 183 ALA A CA 1
ATOM 1449 C C . ALA A 1 183 ? 9.351 -14.900 -1.718 1.00 98.50 183 ALA A C 1
ATOM 1451 O O . ALA A 1 183 ? 10.436 -14.325 -1.864 1.00 98.50 183 ALA A O 1
ATOM 1452 N N . PHE A 1 184 ? 8.266 -14.569 -2.422 1.00 98.69 184 PHE A N 1
A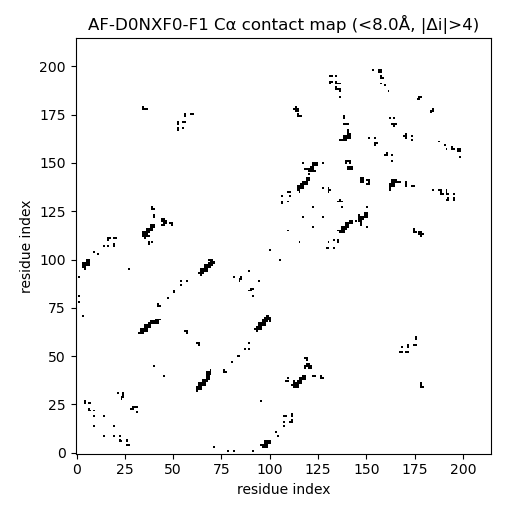TOM 1453 C CA . PHE A 1 184 ? 8.232 -13.475 -3.388 1.00 98.69 184 PHE A CA 1
ATOM 1454 C C . PHE A 1 184 ? 8.564 -12.132 -2.731 1.00 98.69 184 PHE A C 1
ATOM 1456 O O . PHE A 1 184 ? 9.466 -11.435 -3.204 1.00 98.69 184 PHE A O 1
ATOM 1463 N N . HIS A 1 185 ? 7.941 -11.804 -1.595 1.00 98.56 185 HIS A N 1
ATOM 1464 C CA . HIS A 1 185 ? 8.231 -10.576 -0.852 1.00 98.56 185 HIS A CA 1
ATOM 1465 C C . HIS A 1 185 ? 9.718 -10.473 -0.474 1.00 98.56 185 HIS A C 1
ATOM 1467 O O . HIS A 1 185 ? 10.373 -9.456 -0.734 1.00 98.56 185 HIS A O 1
ATOM 1473 N N . LYS A 1 186 ? 10.297 -11.541 0.097 1.00 98.44 186 LYS A N 1
ATOM 1474 C CA . LYS A 1 186 ? 11.727 -11.585 0.455 1.00 98.44 186 LYS A CA 1
ATOM 1475 C C . LYS A 1 186 ? 12.626 -11.402 -0.769 1.00 98.44 186 LYS A C 1
ATOM 1477 O O . LYS A 1 186 ? 13.567 -10.607 -0.696 1.00 98.44 186 LYS A O 1
ATOM 1482 N N . ARG A 1 187 ? 12.318 -12.070 -1.888 1.00 98.56 187 ARG A N 1
ATOM 1483 C CA . ARG A 1 187 ? 13.058 -11.932 -3.154 1.00 98.56 187 ARG A CA 1
ATOM 1484 C C . ARG A 1 187 ? 13.050 -10.485 -3.640 1.00 98.56 187 ARG A C 1
ATOM 1486 O O . ARG A 1 187 ? 14.107 -9.934 -3.942 1.00 98.56 187 ARG A O 1
ATOM 1493 N N . MET A 1 188 ? 11.881 -9.848 -3.665 1.00 98.69 188 MET A N 1
ATOM 1494 C CA . MET A 1 188 ? 11.736 -8.456 -4.097 1.00 98.69 188 MET A CA 1
ATOM 1495 C C . MET A 1 188 ? 12.508 -7.489 -3.201 1.00 98.69 188 MET A C 1
ATOM 1497 O O . MET A 1 188 ? 13.265 -6.648 -3.690 1.00 98.69 188 MET A O 1
ATOM 1501 N N . ALA A 1 189 ? 12.396 -7.648 -1.881 1.00 98.50 189 ALA A N 1
ATOM 1502 C CA . ALA A 1 189 ? 13.126 -6.822 -0.928 1.00 98.50 189 ALA A CA 1
ATOM 1503 C C . ALA A 1 189 ? 14.652 -6.961 -1.102 1.00 98.50 189 ALA A C 1
ATOM 1505 O O . ALA A 1 189 ? 15.385 -5.972 -1.019 1.00 98.50 189 ALA A O 1
ATOM 1506 N N . GLN A 1 190 ? 15.152 -8.172 -1.372 1.00 98.31 190 GLN A N 1
ATOM 1507 C CA . GLN A 1 190 ? 16.569 -8.417 -1.660 1.00 98.31 190 GLN A CA 1
ATOM 1508 C C . GLN A 1 190 ? 17.017 -7.776 -2.979 1.00 98.31 190 GLN A C 1
ATOM 1510 O O . GLN A 1 190 ? 18.059 -7.115 -3.002 1.00 98.31 190 GLN A O 1
ATOM 1515 N N . LEU A 1 191 ? 16.230 -7.906 -4.054 1.00 98.00 191 LEU A N 1
ATOM 1516 C CA . LEU A 1 191 ? 16.522 -7.267 -5.341 1.00 98.00 191 LEU A CA 1
ATOM 1517 C C . LEU A 1 191 ? 16.620 -5.746 -5.205 1.00 98.00 191 LEU A C 1
ATOM 1519 O O . LEU A 1 191 ? 17.580 -5.151 -5.698 1.00 98.00 191 LEU A O 1
ATOM 1523 N N . ILE A 1 192 ? 15.694 -5.120 -4.477 1.00 97.94 192 ILE A N 1
ATOM 1524 C CA . ILE A 1 192 ? 15.724 -3.675 -4.218 1.00 97.94 192 ILE A CA 1
ATOM 1525 C C . ILE A 1 192 ? 16.956 -3.303 -3.394 1.00 97.94 192 ILE A C 1
ATOM 1527 O O . ILE A 1 192 ? 17.680 -2.381 -3.760 1.00 97.94 192 ILE A O 1
ATOM 1531 N N . LYS A 1 193 ? 17.270 -4.033 -2.315 1.00 97.12 193 LYS A N 1
ATOM 1532 C CA . LYS A 1 193 ? 18.471 -3.764 -1.501 1.00 97.12 193 LYS A CA 1
ATOM 1533 C C . LYS A 1 193 ? 19.765 -3.847 -2.313 1.00 97.12 193 LYS A C 1
ATOM 1535 O O . LYS A 1 193 ? 20.646 -3.017 -2.103 1.00 97.12 193 LYS A O 1
ATOM 1540 N N . ARG A 1 194 ? 19.859 -4.801 -3.246 1.00 96.94 194 ARG A N 1
ATOM 1541 C CA . ARG A 1 194 ? 21.012 -4.970 -4.144 1.00 96.94 194 ARG A CA 1
ATOM 1542 C C . ARG A 1 194 ? 21.127 -3.843 -5.173 1.00 96.94 194 ARG A C 1
ATOM 1544 O O . ARG A 1 194 ? 22.239 -3.449 -5.502 1.00 96.94 194 ARG A O 1
ATOM 1551 N N . ASN A 1 195 ? 20.003 -3.329 -5.675 1.00 96.44 195 ASN A N 1
ATOM 1552 C CA . ASN A 1 195 ? 19.989 -2.401 -6.811 1.00 96.44 195 ASN A CA 1
ATOM 1553 C C . ASN A 1 195 ? 19.743 -0.931 -6.441 1.00 96.44 195 ASN A C 1
ATOM 1555 O O . ASN A 1 195 ? 20.031 -0.059 -7.256 1.00 96.44 195 ASN A O 1
ATOM 1559 N N . ARG A 1 196 ? 19.280 -0.613 -5.225 1.00 92.00 196 ARG A N 1
ATOM 1560 C CA . ARG A 1 196 ? 18.978 0.770 -4.800 1.00 92.00 196 ARG A CA 1
ATOM 1561 C C . ARG A 1 196 ? 20.182 1.717 -4.838 1.00 92.00 196 ARG A C 1
ATOM 1563 O O . ARG A 1 196 ? 20.006 2.929 -4.857 1.00 92.00 196 ARG A O 1
ATOM 1570 N N . SER A 1 197 ? 21.411 1.196 -4.842 1.00 90.94 197 SER A N 1
ATOM 1571 C CA . SER A 1 197 ? 22.621 2.010 -5.017 1.00 90.94 197 SER A CA 1
ATOM 1572 C C . SER A 1 197 ? 22.703 2.654 -6.402 1.00 90.94 197 SER A C 1
ATOM 1574 O O . SER A 1 197 ? 23.369 3.673 -6.531 1.00 90.94 197 SER A O 1
ATOM 1576 N N . LYS A 1 198 ? 21.981 2.136 -7.406 1.00 88.12 198 LYS A N 1
ATOM 1577 C CA . LYS A 1 198 ? 21.891 2.723 -8.752 1.00 88.12 198 LYS A CA 1
ATOM 1578 C C . LYS A 1 198 ? 21.203 4.092 -8.770 1.00 88.12 198 LYS A C 1
ATOM 1580 O O . LYS A 1 198 ? 21.368 4.824 -9.737 1.00 88.12 198 LYS A O 1
ATOM 1585 N N . PHE A 1 199 ? 20.470 4.451 -7.710 1.00 72.38 199 PHE A N 1
ATOM 1586 C CA . PHE A 1 199 ? 19.937 5.803 -7.505 1.00 72.38 199 PHE A CA 1
ATOM 1587 C C . PHE A 1 199 ? 20.974 6.789 -6.993 1.00 72.38 199 PHE A C 1
ATOM 1589 O O . PHE A 1 199 ? 20.669 7.974 -6.903 1.00 72.38 199 PHE A O 1
ATOM 1596 N N . ARG A 1 200 ? 22.177 6.332 -6.617 1.00 63.00 200 ARG A N 1
ATOM 1597 C CA . ARG A 1 200 ? 23.264 7.257 -6.334 1.00 63.00 200 ARG A CA 1
ATOM 1598 C C . ARG A 1 200 ? 23.681 7.856 -7.666 1.00 63.00 200 ARG A C 1
ATOM 1600 O O . ARG A 1 200 ? 24.171 7.123 -8.524 1.00 63.00 200 ARG A O 1
ATOM 1607 N N . PRO A 1 201 ? 23.499 9.162 -7.855 1.00 47.72 201 PRO A N 1
ATOM 1608 C CA . PRO A 1 201 ? 24.094 9.800 -9.000 1.00 47.72 201 PRO A CA 1
ATOM 1609 C C . PRO A 1 201 ? 25.610 9.625 -8.871 1.00 47.72 201 PRO A C 1
ATOM 1611 O O . PRO A 1 201 ? 26.215 10.075 -7.896 1.00 47.72 201 PRO A O 1
ATOM 1614 N N . ASN A 1 202 ? 26.233 9.003 -9.873 1.00 42.78 202 ASN A N 1
ATOM 1615 C CA . ASN A 1 202 ? 27.576 9.404 -10.271 1.00 42.78 202 ASN A CA 1
ATOM 1616 C C . ASN A 1 202 ? 27.439 10.836 -10.792 1.00 42.78 202 ASN A C 1
ATOM 1618 O O . ASN A 1 202 ? 27.429 11.065 -11.996 1.00 42.78 202 ASN A O 1
ATOM 1622 N N . PHE A 1 203 ? 27.232 11.802 -9.898 1.00 38.03 203 PHE A N 1
ATOM 1623 C CA . PHE A 1 203 ? 27.432 13.187 -10.263 1.00 38.03 203 PHE A CA 1
ATOM 1624 C C . PHE A 1 203 ? 28.939 13.309 -10.523 1.00 38.03 203 PHE A C 1
ATOM 1626 O O . PHE A 1 203 ? 29.722 13.112 -9.586 1.00 38.03 203 PHE A O 1
ATOM 1633 N N . PRO A 1 204 ? 29.389 13.680 -11.741 1.00 37.97 204 PRO A N 1
ATOM 1634 C CA . PRO A 1 204 ? 30.595 14.494 -11.804 1.00 37.97 204 PRO A CA 1
ATOM 1635 C C . PRO A 1 204 ? 30.365 15.624 -10.804 1.00 37.97 204 PRO A C 1
ATOM 1637 O O . PRO A 1 204 ? 29.231 16.089 -10.690 1.00 37.97 204 PRO A O 1
ATOM 1640 N N . LYS A 1 205 ? 31.375 16.034 -10.036 1.00 36.72 205 LYS A N 1
ATOM 1641 C CA . LYS A 1 205 ? 31.269 17.208 -9.161 1.00 36.72 205 LYS A CA 1
ATOM 1642 C C . LYS A 1 205 ? 30.842 18.418 -10.005 1.00 36.72 205 LYS A C 1
ATOM 1644 O O . LYS A 1 205 ? 31.688 19.178 -10.464 1.00 36.72 205 LYS A O 1
ATOM 1649 N N . TRP A 1 206 ? 29.546 18.613 -10.216 1.00 34.03 206 TRP A N 1
ATOM 1650 C CA . TRP A 1 206 ? 28.990 19.840 -10.737 1.00 34.03 206 TRP A CA 1
ATOM 1651 C C . TRP A 1 206 ? 29.130 20.818 -9.584 1.00 34.03 206 TRP A C 1
ATOM 1653 O O . TRP A 1 206 ? 28.283 20.903 -8.697 1.00 34.03 206 TRP A O 1
ATOM 1663 N N . ARG A 1 207 ? 30.293 21.479 -9.544 1.00 34.75 207 ARG A N 1
ATOM 1664 C CA . ARG A 1 207 ? 30.482 22.724 -8.814 1.00 34.75 207 ARG A CA 1
ATOM 1665 C C . ARG A 1 207 ? 29.316 23.612 -9.224 1.00 34.75 207 ARG A C 1
ATOM 1667 O O . ARG A 1 207 ? 29.276 24.082 -10.357 1.00 34.75 207 ARG A O 1
ATOM 1674 N N . ILE A 1 208 ? 28.386 23.837 -8.306 1.00 39.03 208 ILE A N 1
ATOM 1675 C CA . ILE A 1 208 ? 27.541 25.018 -8.365 1.00 39.03 208 ILE A CA 1
ATOM 1676 C C . ILE A 1 208 ? 28.540 26.175 -8.277 1.00 39.03 208 ILE A C 1
ATOM 1678 O O . ILE A 1 208 ? 29.072 26.461 -7.206 1.00 39.03 208 ILE A O 1
ATOM 1682 N N . ARG A 1 209 ? 28.915 26.757 -9.422 1.00 36.59 209 ARG A N 1
ATOM 1683 C CA . ARG A 1 209 ? 29.511 28.091 -9.427 1.00 36.59 209 ARG A CA 1
ATOM 1684 C C . ARG A 1 209 ? 28.396 28.986 -8.920 1.00 36.59 209 ARG A C 1
ATOM 1686 O O . ARG A 1 209 ? 27.407 29.186 -9.616 1.00 36.59 209 ARG A O 1
ATOM 1693 N N . THR A 1 210 ? 28.521 29.433 -7.680 1.00 36.56 210 THR A N 1
ATOM 1694 C CA . THR A 1 210 ? 27.718 30.519 -7.139 1.00 36.56 210 THR A CA 1
ATOM 1695 C C . THR A 1 210 ? 27.900 31.705 -8.081 1.00 36.56 210 THR A C 1
ATOM 1697 O O . THR A 1 210 ? 28.978 32.289 -8.133 1.00 36.56 210 THR A O 1
ATOM 1700 N N . ILE A 1 211 ? 26.889 32.007 -8.893 1.00 43.78 211 ILE A N 1
ATOM 1701 C CA . ILE A 1 211 ? 26.831 33.247 -9.667 1.00 43.78 211 ILE A CA 1
ATOM 1702 C C . ILE A 1 211 ? 26.216 34.277 -8.726 1.00 43.78 211 ILE A C 1
ATOM 1704 O O . ILE A 1 211 ? 25.022 34.515 -8.789 1.00 43.78 211 ILE A O 1
ATOM 1708 N N . TYR A 1 212 ? 27.006 34.778 -7.780 1.00 40.28 212 TYR A N 1
ATOM 1709 C CA . TYR A 1 212 ? 26.714 35.997 -7.022 1.00 40.28 212 TYR A CA 1
ATOM 1710 C C . TYR A 1 212 ? 28.033 36.557 -6.489 1.00 40.28 212 TYR A C 1
ATOM 1712 O O . TYR A 1 212 ? 28.389 36.365 -5.331 1.00 40.28 212 TYR A O 1
ATOM 1720 N N . THR A 1 213 ? 28.759 37.224 -7.374 1.00 40.38 213 THR A N 1
ATOM 1721 C CA . THR A 1 213 ? 29.598 38.381 -7.058 1.00 40.38 213 THR A CA 1
ATOM 1722 C C . THR A 1 213 ? 29.481 39.284 -8.273 1.00 40.38 213 THR A C 1
ATOM 1724 O O . THR A 1 213 ? 29.791 38.817 -9.367 1.00 40.38 213 THR A O 1
ATOM 1727 N N . ASP A 1 214 ? 28.928 40.476 -8.047 1.00 40.50 214 ASP A N 1
ATOM 1728 C CA . ASP A 1 214 ? 28.945 41.695 -8.876 1.00 40.50 214 ASP A CA 1
ATOM 1729 C C . ASP A 1 214 ? 27.555 42.343 -8.953 1.00 40.50 214 ASP A C 1
ATOM 1731 O O . ASP A 1 214 ? 26.949 42.393 -10.021 1.00 40.50 214 ASP A O 1
ATOM 1735 N N . ILE A 1 215 ? 27.065 42.815 -7.795 1.00 43.41 215 ILE A N 1
ATOM 1736 C CA . ILE A 1 215 ? 26.420 44.131 -7.603 1.00 43.41 215 ILE A CA 1
ATOM 1737 C C . ILE A 1 215 ? 26.794 44.613 -6.199 1.00 43.41 215 ILE A C 1
ATOM 1739 O O . ILE A 1 215 ? 26.686 43.782 -5.265 1.00 43.41 215 ILE A O 1
#

Radius of gyration: 18.27 Å; Cα contacts (8 Å, |Δi|>4): 334; chains: 1; bounding box: 53×60×40 Å

Mean predicted aligned error: 6.43 Å